Protein AF-A0A482IX60-F1 (afdb_monomer)

Sequence (267 aa):
MPLLRIRSTAIDRHVHQRCPTARNIGDGRCRSRPSITVLAHPSNLVLTHSLRGLISMHRWTDLAVHRPTPEELPQYRAKAVAEIIRGVEELGMVGVGEFFARCFTAETNPEKIADDLKPIMDVVRAYKLPIQVMTAWTQFRHNLFYGDPIWVDEIASAYPDVPIILTKMGRGMENVFDNALMVAMRNSNVYFDIVDTTPEHLRRAVDTIGADRIMFGTDWCCITRWISEPGDCYDRHLALLDKAHVTANQREDIEWRTAAKVFNLDL

InterPro domains:
  IPR006680 Amidohydrolase-related [PF04909] (74-265)
  IPR032466 Metal-dependent hydrolase [SSF51556] (76-266)

Structure (mmCIF, N/CA/C/O backbone):
data_AF-A0A482IX60-F1
#
_entry.id   AF-A0A482IX60-F1
#
loop_
_atom_site.group_PDB
_atom_site.id
_atom_site.type_symbol
_atom_site.label_atom_id
_atom_site.label_alt_id
_atom_site.label_comp_id
_atom_site.label_asym_id
_atom_site.label_entity_id
_atom_site.label_seq_id
_atom_site.pdbx_PDB_ins_code
_atom_site.Cartn_x
_atom_site.Cartn_y
_atom_site.Cartn_z
_atom_site.occupancy
_atom_site.B_iso_or_equiv
_atom_site.auth_seq_id
_atom_site.auth_comp_id
_atom_site.auth_asym_id
_atom_site.auth_atom_id
_atom_site.pdbx_PDB_model_num
ATOM 1 N N . MET A 1 1 ? -4.452 -20.859 30.838 1.00 22.95 1 MET A N 1
ATOM 2 C CA . MET A 1 1 ? -4.607 -21.077 29.383 1.00 22.95 1 MET A CA 1
ATOM 3 C C . MET A 1 1 ? -3.272 -21.550 28.834 1.00 22.95 1 MET A C 1
ATOM 5 O O . MET A 1 1 ? -2.276 -20.900 29.132 1.00 22.95 1 MET A O 1
ATOM 9 N N . PRO A 1 2 ? -3.203 -22.719 28.182 1.00 20.22 2 PRO A N 1
ATOM 10 C CA . PRO A 1 2 ? -1.933 -23.382 27.923 1.00 20.22 2 PRO A CA 1
ATOM 11 C C . PRO A 1 2 ? -1.168 -22.676 26.795 1.00 20.22 2 PRO A C 1
ATOM 13 O O . PRO A 1 2 ? -1.661 -22.552 25.680 1.00 20.22 2 PRO A O 1
ATOM 16 N N . LEU A 1 3 ? 0.046 -22.226 27.126 1.00 23.80 3 LEU A N 1
ATOM 17 C CA . LEU A 1 3 ? 1.092 -21.756 26.216 1.00 23.80 3 LEU A CA 1
ATOM 18 C C . LEU A 1 3 ? 1.355 -22.813 25.133 1.00 23.80 3 LEU A C 1
ATOM 20 O O . LEU A 1 3 ? 2.040 -23.810 25.380 1.00 23.80 3 LEU A O 1
ATOM 24 N N . LEU A 1 4 ? 0.796 -22.612 23.941 1.00 21.98 4 LEU A N 1
ATOM 25 C CA . LEU A 1 4 ? 1.010 -23.508 22.813 1.00 21.98 4 LEU A CA 1
ATOM 26 C C . LEU A 1 4 ? 2.296 -23.106 22.078 1.00 21.98 4 LEU A C 1
ATOM 28 O O . LEU A 1 4 ? 2.436 -22.001 21.562 1.00 21.98 4 LEU A O 1
ATOM 32 N N . ARG A 1 5 ? 3.260 -24.030 22.082 1.00 20.17 5 ARG A N 1
ATOM 33 C CA . ARG A 1 5 ? 4.559 -23.948 21.404 1.00 20.17 5 ARG A CA 1
ATOM 34 C C . ARG A 1 5 ? 4.377 -23.713 19.901 1.00 20.17 5 ARG A C 1
ATOM 36 O O . ARG A 1 5 ? 3.987 -24.634 19.186 1.00 20.17 5 ARG A O 1
ATOM 43 N N . ILE A 1 6 ? 4.757 -22.533 19.418 1.00 22.81 6 ILE A N 1
ATOM 44 C CA . ILE A 1 6 ? 4.888 -22.249 17.986 1.00 22.81 6 ILE A CA 1
ATOM 45 C C . ILE A 1 6 ? 6.094 -23.033 17.454 1.00 22.81 6 ILE A C 1
ATOM 47 O O . ILE A 1 6 ? 7.248 -22.758 17.793 1.00 22.81 6 ILE A O 1
ATOM 51 N N . ARG A 1 7 ? 5.830 -24.054 16.633 1.00 18.95 7 ARG A N 1
ATOM 52 C CA . ARG A 1 7 ? 6.850 -24.690 15.796 1.00 18.95 7 ARG A CA 1
ATOM 53 C C . ARG A 1 7 ? 7.136 -23.753 14.624 1.00 18.95 7 ARG A C 1
ATOM 55 O O . ARG A 1 7 ? 6.364 -23.678 13.680 1.00 18.95 7 ARG A O 1
ATOM 62 N N . SER A 1 8 ? 8.258 -23.045 14.718 1.00 22.98 8 SER A N 1
ATOM 63 C CA . SER A 1 8 ? 8.919 -22.353 13.609 1.00 22.98 8 SER A CA 1
ATOM 64 C C . SER A 1 8 ? 9.225 -23.347 12.480 1.00 22.98 8 SER A C 1
ATOM 66 O O . SER A 1 8 ? 10.163 -24.138 12.564 1.00 22.98 8 SER A O 1
ATOM 68 N N . THR A 1 9 ? 8.396 -23.345 11.443 1.00 20.86 9 THR A N 1
ATOM 69 C CA . THR A 1 9 ? 8.609 -24.011 10.149 1.00 20.86 9 THR A CA 1
ATOM 70 C C . THR A 1 9 ? 7.797 -23.186 9.149 1.00 20.86 9 THR A C 1
ATOM 72 O O . THR A 1 9 ? 6.585 -23.321 9.138 1.00 20.86 9 THR A O 1
ATOM 75 N N . ALA A 1 10 ? 8.329 -22.211 8.414 1.00 22.27 10 ALA A N 1
ATOM 76 C CA . ALA A 1 10 ? 9.483 -22.286 7.531 1.00 22.27 10 ALA A CA 1
ATOM 77 C C . ALA A 1 10 ? 10.348 -21.009 7.598 1.00 22.27 10 ALA A C 1
ATOM 79 O O . ALA A 1 10 ? 10.362 -20.173 6.704 1.00 22.27 10 ALA A O 1
ATOM 80 N N . ILE A 1 11 ? 11.134 -20.889 8.666 1.00 26.52 11 ILE A N 1
ATOM 81 C CA . ILE A 1 11 ? 12.504 -20.399 8.510 1.00 26.52 11 ILE A CA 1
ATOM 82 C C . ILE A 1 11 ? 13.253 -21.579 7.897 1.00 26.52 11 ILE A C 1
ATOM 84 O O . ILE A 1 11 ? 13.140 -22.689 8.421 1.00 26.52 11 ILE A O 1
ATOM 88 N N . ASP A 1 12 ? 13.937 -21.357 6.779 1.00 23.83 12 ASP A N 1
ATOM 89 C CA . ASP A 1 12 ? 14.864 -22.288 6.135 1.00 23.83 12 ASP A CA 1
ATOM 90 C C . ASP A 1 12 ? 15.396 -23.364 7.112 1.00 23.83 12 ASP A C 1
ATOM 92 O O . ASP A 1 12 ? 16.118 -23.065 8.075 1.00 23.83 12 ASP A O 1
ATOM 96 N N . ARG A 1 13 ? 14.999 -24.630 6.887 1.00 21.72 13 ARG A N 1
ATOM 97 C CA . ARG A 1 13 ? 15.373 -25.786 7.725 1.00 21.72 13 ARG A CA 1
ATOM 98 C C . ARG A 1 13 ? 16.894 -25.982 7.825 1.00 21.72 13 ARG A C 1
ATOM 100 O O . ARG A 1 13 ? 17.323 -26.770 8.665 1.00 21.72 13 ARG A O 1
ATOM 107 N N . HIS A 1 14 ? 17.709 -25.269 7.043 1.00 23.17 14 HIS A N 1
ATOM 108 C CA . HIS A 1 14 ? 19.168 -25.342 7.115 1.00 23.17 14 HIS A CA 1
ATOM 109 C C . HIS A 1 14 ? 19.850 -24.264 7.972 1.00 23.17 14 HIS A C 1
ATOM 111 O O . HIS A 1 14 ? 21.011 -24.449 8.338 1.00 23.17 14 HIS A O 1
ATOM 117 N N . VAL A 1 15 ? 19.175 -23.184 8.385 1.00 29.78 15 VAL A N 1
ATOM 118 C CA . VAL A 1 15 ? 19.850 -22.090 9.126 1.00 29.78 15 VAL A CA 1
ATOM 119 C C . VAL A 1 15 ? 19.793 -22.274 10.650 1.00 29.78 15 VAL A C 1
ATOM 121 O O . VAL A 1 15 ? 20.602 -21.713 11.390 1.00 29.78 15 VAL A O 1
ATOM 124 N N . HIS A 1 16 ? 18.903 -23.131 11.157 1.00 23.91 16 HIS A N 1
ATOM 125 C CA . HIS A 1 16 ? 18.651 -23.234 12.598 1.00 23.91 16 HIS A CA 1
ATOM 126 C C . HIS A 1 16 ? 19.571 -24.173 13.398 1.00 23.91 16 HIS A C 1
ATOM 128 O O . HIS A 1 16 ? 19.459 -24.215 14.623 1.00 23.91 16 HIS A O 1
ATOM 134 N N . GLN A 1 17 ? 20.506 -24.897 12.774 1.00 22.64 17 GLN A N 1
ATOM 135 C CA . GLN A 1 17 ? 21.332 -25.879 13.501 1.00 22.64 17 GLN A CA 1
ATOM 136 C C . GLN A 1 17 ? 22.642 -25.340 14.099 1.00 22.64 17 GLN A C 1
ATOM 138 O O . GLN A 1 17 ? 23.395 -26.103 14.702 1.00 22.64 17 GLN A O 1
ATOM 143 N N . ARG A 1 18 ? 22.932 -24.036 14.011 1.00 23.88 18 ARG A N 1
ATOM 144 C CA . ARG A 1 18 ? 24.105 -23.442 14.682 1.00 23.88 18 ARG A CA 1
ATOM 145 C C . ARG A 1 18 ? 23.789 -22.070 15.272 1.00 23.88 18 ARG A C 1
ATOM 147 O O . ARG A 1 18 ? 24.262 -21.056 14.774 1.00 23.88 18 ARG A O 1
ATOM 154 N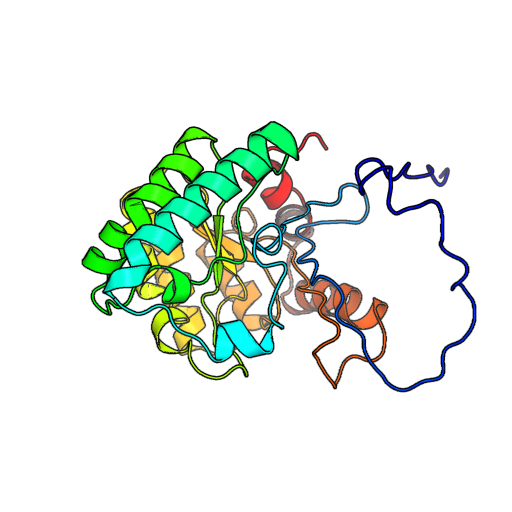 N . CYS A 1 19 ? 23.031 -22.034 16.367 1.00 24.33 19 CYS A N 1
ATOM 155 C CA . CYS A 1 19 ? 22.923 -20.838 17.208 1.00 24.33 19 CYS A CA 1
ATOM 156 C C . CYS A 1 19 ? 23.567 -21.085 18.587 1.00 24.33 19 CYS A C 1
ATOM 158 O O . CYS A 1 19 ? 22.896 -21.581 19.490 1.00 24.33 19 CYS A O 1
ATOM 160 N N . PRO A 1 20 ? 24.859 -20.748 18.779 1.00 23.48 20 PRO A N 1
ATOM 161 C CA . PRO A 1 20 ? 25.509 -20.686 20.087 1.00 23.48 20 PRO A CA 1
ATOM 162 C C . PRO A 1 20 ? 25.528 -19.260 20.680 1.00 23.48 20 PRO A C 1
ATOM 164 O O . PRO A 1 20 ? 26.342 -18.971 21.550 1.00 23.48 20 PRO A O 1
ATOM 167 N N . THR A 1 21 ? 24.666 -18.341 20.235 1.00 26.31 21 THR A N 1
ATOM 168 C CA . THR A 1 21 ? 24.714 -16.918 20.632 1.00 26.31 21 THR A CA 1
ATOM 169 C C . THR A 1 21 ? 23.452 -16.455 21.361 1.00 26.31 21 THR A C 1
ATOM 171 O O . THR A 1 21 ? 22.894 -15.399 21.089 1.00 26.31 21 THR A O 1
ATOM 174 N N . ALA A 1 22 ? 23.062 -17.232 22.375 1.00 29.78 22 ALA A N 1
ATOM 175 C CA . ALA A 1 22 ? 22.324 -16.743 23.546 1.00 29.78 22 ALA A CA 1
ATOM 176 C C . ALA A 1 22 ? 23.270 -16.177 24.634 1.00 29.78 22 ALA A C 1
ATOM 178 O O . ALA A 1 22 ? 22.875 -16.014 25.785 1.00 29.78 22 ALA A O 1
ATOM 179 N N . ARG A 1 23 ? 24.540 -15.899 24.308 1.00 24.19 23 ARG A N 1
ATOM 180 C CA . ARG A 1 23 ? 25.500 -15.266 25.220 1.00 24.19 23 ARG A CA 1
ATOM 181 C C . ARG A 1 23 ? 26.323 -14.214 24.484 1.00 24.19 23 ARG A C 1
ATOM 183 O O . ARG A 1 23 ? 26.816 -14.473 23.391 1.00 24.19 23 ARG A O 1
ATOM 190 N N . ASN A 1 24 ? 26.500 -13.086 25.164 1.00 24.48 24 ASN A N 1
ATOM 191 C CA . ASN A 1 24 ? 27.416 -11.977 24.892 1.00 24.48 24 ASN A CA 1
ATOM 192 C C . ASN A 1 24 ? 26.918 -10.880 23.943 1.00 24.48 24 ASN A C 1
ATOM 194 O O . ASN A 1 24 ? 27.210 -10.828 22.752 1.00 24.48 24 ASN A O 1
ATOM 198 N N . ILE A 1 25 ? 26.233 -9.930 24.581 1.00 37.22 25 ILE A N 1
ATOM 199 C CA . ILE A 1 25 ? 26.272 -8.502 24.271 1.00 37.22 25 ILE A CA 1
ATOM 200 C C . ILE A 1 25 ? 27.727 -8.041 24.455 1.00 37.22 25 ILE A C 1
ATOM 202 O O . ILE A 1 25 ? 28.265 -8.165 25.553 1.00 37.22 25 ILE A O 1
ATOM 206 N N . GLY A 1 26 ? 28.366 -7.528 23.402 1.00 26.09 26 GLY A N 1
ATOM 207 C CA . GLY A 1 26 ? 29.664 -6.863 23.537 1.00 26.09 26 GLY A CA 1
ATOM 208 C C . GLY A 1 26 ? 30.580 -6.967 22.325 1.00 26.09 26 GLY A C 1
ATOM 209 O O . GLY A 1 26 ? 31.593 -7.642 22.418 1.00 26.09 26 GLY A O 1
ATOM 210 N N . ASP A 1 27 ? 30.274 -6.271 21.224 1.00 24.53 27 ASP A N 1
ATOM 211 C CA . ASP A 1 27 ? 31.319 -5.799 20.293 1.00 24.53 27 ASP A CA 1
ATOM 212 C C . ASP A 1 27 ? 30.906 -4.658 19.336 1.00 24.53 27 ASP A C 1
ATOM 214 O O . ASP A 1 27 ? 31.573 -4.458 18.330 1.00 24.53 27 ASP A O 1
ATOM 218 N N . GLY A 1 28 ? 29.853 -3.873 19.599 1.00 28.36 28 GLY A N 1
ATOM 219 C CA . GLY A 1 28 ? 29.631 -2.591 18.899 1.00 28.36 28 GLY A CA 1
ATOM 220 C C . GLY A 1 28 ? 29.608 -2.613 17.355 1.00 28.36 28 GLY A C 1
ATOM 221 O O . GLY A 1 28 ? 29.743 -1.557 16.739 1.00 28.36 28 GLY A O 1
ATOM 222 N N . ARG A 1 29 ? 29.432 -3.769 16.699 1.00 22.94 29 ARG A N 1
ATOM 223 C CA . ARG A 1 29 ? 29.325 -3.885 15.237 1.00 22.94 29 ARG A CA 1
ATOM 224 C C . ARG A 1 29 ? 28.007 -4.551 14.870 1.00 22.94 29 ARG A C 1
ATOM 226 O O . ARG A 1 29 ? 27.887 -5.771 14.836 1.00 22.94 29 ARG A O 1
ATOM 233 N N . CYS A 1 30 ? 27.010 -3.730 14.546 1.00 28.66 30 CYS A N 1
ATOM 234 C CA . CYS A 1 30 ? 25.727 -4.196 14.029 1.00 28.66 30 CYS A CA 1
ATOM 235 C C . CYS A 1 30 ? 25.927 -4.810 12.630 1.00 28.66 30 CYS A C 1
ATOM 237 O O . CYS A 1 30 ? 26.003 -4.107 11.621 1.00 28.66 30 CYS A O 1
ATOM 239 N N . ARG A 1 31 ? 26.082 -6.137 12.567 1.00 23.50 31 ARG A N 1
ATOM 240 C CA . ARG A 1 31 ? 26.069 -6.896 11.312 1.00 23.50 31 ARG A CA 1
ATOM 241 C C . ARG A 1 31 ? 24.614 -7.067 10.869 1.00 23.50 31 ARG A C 1
ATOM 243 O O . ARG A 1 31 ? 23.852 -7.772 11.522 1.00 23.50 31 ARG A O 1
ATOM 250 N N . SER A 1 32 ? 24.276 -6.369 9.784 1.00 25.33 32 SER A N 1
ATOM 251 C CA . SER A 1 32 ? 23.088 -6.483 8.924 1.00 25.33 32 SER A CA 1
ATOM 252 C C . SER A 1 32 ? 22.158 -7.669 9.219 1.00 25.33 32 SER A C 1
ATOM 254 O O . SER A 1 32 ? 22.503 -8.816 8.931 1.00 25.33 32 SER A O 1
ATOM 256 N N . ARG A 1 33 ? 20.950 -7.382 9.714 1.00 25.31 33 ARG A N 1
ATOM 257 C CA . ARG A 1 33 ? 19.846 -8.347 9.835 1.00 25.31 33 ARG A CA 1
ATOM 258 C C . ARG A 1 33 ? 18.636 -7.879 9.006 1.00 25.31 33 ARG A C 1
ATOM 260 O O . ARG A 1 33 ? 18.513 -6.673 8.770 1.00 25.31 33 ARG A O 1
ATOM 267 N N . PRO A 1 34 ? 17.799 -8.798 8.490 1.00 25.14 34 PRO A N 1
ATOM 268 C CA . PRO A 1 34 ? 16.590 -8.450 7.746 1.00 25.14 34 PRO A CA 1
ATOM 269 C C . PRO A 1 34 ? 15.651 -7.563 8.570 1.00 25.14 34 PRO A C 1
ATOM 271 O O . PRO A 1 34 ? 15.429 -7.841 9.745 1.00 25.14 34 PRO A O 1
ATOM 274 N N . SER A 1 35 ? 15.146 -6.481 7.965 1.00 28.28 35 SER A N 1
ATOM 275 C CA . SER A 1 35 ? 13.987 -5.751 8.484 1.00 28.28 35 SER A CA 1
ATOM 276 C C . SER A 1 35 ? 12.774 -6.625 8.215 1.00 28.28 35 SER A C 1
ATOM 278 O O . SER A 1 35 ? 12.593 -7.103 7.094 1.00 28.28 35 SER A O 1
ATOM 280 N N . ILE A 1 36 ? 12.013 -6.895 9.265 1.00 31.28 36 ILE A N 1
ATOM 281 C CA . ILE A 1 36 ? 10.756 -7.625 9.185 1.00 31.28 36 ILE A CA 1
ATOM 282 C C . ILE A 1 36 ? 9.691 -6.561 9.404 1.00 31.28 36 ILE A C 1
ATOM 284 O O . ILE A 1 36 ? 9.547 -6.054 10.518 1.00 31.28 36 ILE A O 1
ATOM 288 N N . THR A 1 37 ? 8.963 -6.202 8.351 1.00 33.19 37 THR A N 1
ATOM 289 C CA . THR A 1 37 ? 7.704 -5.490 8.533 1.00 33.19 37 THR A CA 1
ATOM 290 C C . THR A 1 37 ? 6.696 -6.547 8.963 1.00 33.19 37 THR A C 1
ATOM 292 O O . THR A 1 37 ? 6.209 -7.333 8.159 1.00 33.19 37 THR A O 1
ATOM 295 N N . VAL A 1 38 ? 6.465 -6.648 10.272 1.00 33.12 38 VAL A N 1
ATOM 296 C CA . VAL A 1 38 ? 5.420 -7.521 10.810 1.00 33.12 38 VAL A CA 1
ATOM 297 C C . VAL A 1 38 ? 4.092 -6.853 10.496 1.00 33.12 38 VAL A C 1
ATOM 299 O O . VAL A 1 38 ? 3.751 -5.876 11.160 1.00 33.12 38 VAL A O 1
ATOM 302 N N . LEU A 1 39 ? 3.372 -7.355 9.495 1.00 33.66 39 LEU A N 1
ATOM 303 C CA . LEU A 1 39 ? 1.953 -7.059 9.339 1.00 33.66 39 LEU A CA 1
ATOM 304 C C . LEU A 1 39 ? 1.175 -8.104 10.165 1.00 33.66 39 LEU A C 1
ATOM 306 O O . LEU A 1 39 ? 1.099 -9.263 9.779 1.00 33.66 39 LEU A O 1
ATOM 310 N N . ALA A 1 40 ? 0.655 -7.674 11.321 1.00 24.72 40 ALA A N 1
ATOM 311 C CA . ALA A 1 40 ? -0.224 -8.383 12.277 1.00 24.72 40 ALA A CA 1
ATOM 312 C C . ALA A 1 40 ? 0.305 -9.528 13.206 1.00 24.72 40 ALA A C 1
ATOM 314 O O . ALA A 1 40 ? 0.874 -10.521 12.774 1.00 24.72 40 ALA A O 1
ATOM 315 N N . HIS A 1 41 ? 0.015 -9.323 14.510 1.00 27.06 41 HIS A N 1
ATOM 316 C CA . HIS A 1 41 ? -0.231 -10.160 15.721 1.00 27.06 41 HIS A CA 1
ATOM 317 C C . HIS A 1 41 ? 0.534 -11.495 16.047 1.00 27.06 41 HIS A C 1
ATOM 319 O O . HIS A 1 41 ? 0.759 -12.330 15.175 1.00 27.06 41 HIS A O 1
ATOM 325 N N . PRO A 1 42 ? 0.840 -11.790 17.347 1.00 23.80 42 PRO A N 1
ATOM 326 C CA . PRO A 1 42 ? 1.626 -12.933 17.887 1.00 23.80 42 PRO A CA 1
ATOM 327 C C . PRO A 1 42 ? 1.221 -14.379 17.550 1.00 23.80 42 PRO A C 1
ATOM 329 O O . PRO A 1 42 ? 1.841 -15.309 18.072 1.00 23.80 42 PRO A O 1
ATOM 332 N N . SER A 1 43 ? 0.212 -14.597 16.715 1.00 25.30 43 SER A N 1
ATOM 333 C CA . SER A 1 43 ? -0.280 -15.938 16.382 1.00 25.30 43 SER A CA 1
ATOM 334 C C . SER A 1 43 ? 0.087 -16.370 14.969 1.00 25.30 43 SER A C 1
ATOM 336 O O . SER A 1 43 ? 0.235 -17.566 14.757 1.00 25.30 43 SER A O 1
ATOM 338 N N . ASN A 1 44 ? 0.291 -15.434 14.038 1.00 25.47 44 ASN A N 1
ATOM 339 C CA . ASN A 1 44 ? 0.562 -15.747 12.639 1.00 25.47 44 ASN A CA 1
ATOM 340 C C . ASN A 1 44 ? 1.453 -14.664 12.023 1.00 25.47 44 ASN A C 1
ATOM 342 O O . ASN A 1 44 ? 1.057 -13.518 11.867 1.00 25.47 44 ASN A O 1
ATOM 346 N N . LEU A 1 45 ? 2.693 -15.037 11.711 1.00 28.31 45 LEU A N 1
ATOM 347 C CA . LEU A 1 45 ? 3.700 -14.141 11.154 1.00 28.31 45 LEU A CA 1
ATOM 348 C C . LEU A 1 45 ? 3.450 -13.961 9.650 1.00 28.31 45 LEU A C 1
ATOM 350 O O . LEU A 1 45 ? 3.788 -14.852 8.870 1.00 28.31 45 LEU A O 1
ATOM 354 N N . VAL A 1 46 ? 2.926 -12.809 9.226 1.00 29.12 46 VAL A N 1
ATOM 355 C CA . VAL A 1 46 ? 2.992 -12.414 7.810 1.00 29.12 46 VAL A CA 1
ATOM 356 C C . VAL A 1 46 ? 4.393 -11.894 7.538 1.00 29.12 46 VAL A C 1
ATOM 358 O O . VAL A 1 46 ? 4.783 -10.811 7.975 1.00 29.12 46 VAL A O 1
ATOM 361 N N . LEU A 1 47 ? 5.183 -12.699 6.836 1.00 30.33 47 LEU A N 1
ATOM 362 C CA . LEU A 1 47 ? 6.486 -12.287 6.339 1.00 30.33 47 LEU A CA 1
ATOM 363 C C . LEU A 1 47 ? 6.291 -11.521 5.029 1.00 30.33 47 LEU A C 1
ATOM 365 O O . LEU A 1 47 ? 6.272 -12.133 3.962 1.00 30.33 47 LEU A O 1
ATOM 369 N N . THR A 1 48 ? 6.231 -10.189 5.080 1.00 28.55 48 THR A N 1
ATOM 370 C CA . THR A 1 48 ? 6.605 -9.406 3.897 1.00 28.55 48 THR A CA 1
ATOM 371 C C . THR A 1 48 ? 8.126 -9.438 3.800 1.00 28.55 48 THR A C 1
ATOM 373 O O . THR A 1 48 ? 8.871 -8.711 4.461 1.00 28.55 48 THR A O 1
ATOM 376 N N . HIS A 1 49 ? 8.636 -10.383 3.014 1.00 28.20 49 HIS A N 1
ATOM 377 C CA . HIS A 1 49 ? 10.000 -10.249 2.547 1.00 28.20 49 HIS A CA 1
ATOM 378 C C . HIS A 1 49 ? 10.008 -9.078 1.574 1.00 28.20 49 HIS A C 1
ATOM 380 O O . HIS A 1 49 ? 9.560 -9.223 0.437 1.00 28.20 49 HIS A O 1
ATOM 386 N N . SER A 1 50 ? 10.634 -7.962 1.983 1.00 31.00 50 SER A N 1
ATOM 387 C CA . SER A 1 50 ? 11.324 -7.099 1.009 1.00 31.00 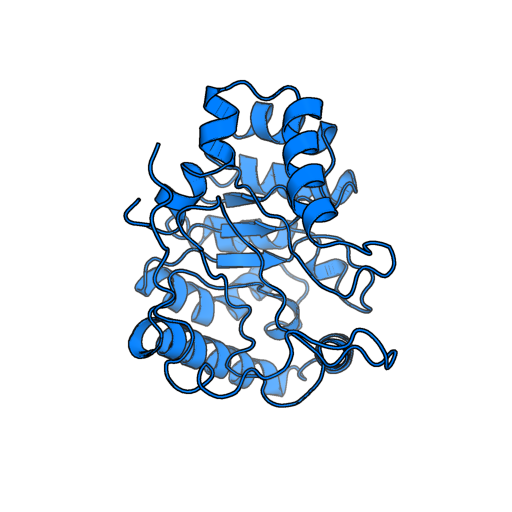50 SER A CA 1
ATOM 388 C C . SER A 1 50 ? 12.003 -8.015 -0.003 1.00 31.00 50 SER A C 1
ATOM 390 O O . SER A 1 50 ? 12.487 -9.080 0.396 1.00 31.00 50 SER A O 1
ATOM 392 N N . LEU A 1 51 ? 12.058 -7.633 -1.280 1.00 27.95 51 LEU A N 1
ATOM 393 C CA . LEU A 1 51 ? 12.770 -8.339 -2.361 1.00 27.95 51 LEU A CA 1
ATOM 394 C C . LEU A 1 51 ? 14.303 -8.479 -2.093 1.00 27.95 51 LEU A C 1
ATOM 396 O O . LEU A 1 51 ? 15.130 -8.431 -2.993 1.00 27.95 51 LEU A O 1
ATOM 400 N N . ARG A 1 52 ? 14.719 -8.650 -0.832 1.00 30.48 52 ARG A N 1
ATOM 401 C CA . ARG A 1 52 ? 16.010 -9.071 -0.284 1.00 30.48 52 ARG A CA 1
ATOM 402 C C . ARG A 1 52 ? 16.437 -10.460 -0.749 1.00 30.48 52 ARG A C 1
ATOM 404 O O . ARG A 1 52 ? 17.615 -10.767 -0.596 1.00 30.48 52 ARG A O 1
ATOM 411 N N . GLY A 1 53 ? 15.538 -11.274 -1.307 1.00 23.41 53 GLY A N 1
ATOM 412 C CA . GLY A 1 53 ? 15.885 -12.583 -1.866 1.00 23.41 53 GLY A CA 1
ATOM 413 C C . GLY A 1 53 ? 16.807 -12.513 -3.090 1.00 23.41 53 GLY A C 1
ATOM 414 O O . GLY A 1 53 ? 17.564 -13.454 -3.312 1.00 23.41 53 GLY A O 1
ATOM 415 N N . LEU A 1 54 ? 16.853 -11.374 -3.803 1.00 25.42 54 LEU A N 1
ATOM 416 C CA . LEU A 1 54 ? 17.694 -11.225 -5.000 1.00 25.42 54 LEU A CA 1
ATOM 417 C C . LEU A 1 54 ? 18.767 -10.128 -4.938 1.00 25.42 54 LEU A C 1
ATOM 419 O O . LEU A 1 54 ? 19.418 -9.850 -5.942 1.00 25.42 54 LEU A O 1
ATOM 423 N N . ILE A 1 55 ? 19.028 -9.547 -3.764 1.00 27.30 55 ILE A N 1
ATOM 424 C CA . ILE A 1 55 ? 20.198 -8.676 -3.561 1.00 27.30 55 ILE A CA 1
ATOM 425 C C . ILE A 1 55 ? 21.063 -9.268 -2.446 1.00 27.30 55 ILE A C 1
ATOM 427 O O . ILE A 1 55 ? 21.357 -8.650 -1.424 1.00 27.30 55 ILE A O 1
ATOM 431 N N . SER A 1 56 ? 21.514 -10.508 -2.653 1.00 22.95 56 SER A N 1
ATOM 432 C CA . SER A 1 56 ? 22.770 -10.960 -2.051 1.00 22.95 56 SER A CA 1
ATOM 433 C C . SER A 1 56 ? 23.918 -10.310 -2.812 1.00 22.95 56 SER A C 1
ATOM 435 O O . SER A 1 56 ? 24.543 -10.920 -3.670 1.00 22.95 56 SER A O 1
ATOM 437 N N . MET A 1 57 ? 24.112 -9.027 -2.535 1.00 22.92 57 MET A N 1
ATOM 438 C CA . MET A 1 57 ? 25.338 -8.251 -2.658 1.00 22.92 57 MET A CA 1
ATOM 439 C C . MET A 1 57 ? 24.892 -6.802 -2.601 1.00 22.92 57 MET A C 1
ATOM 441 O O . MET A 1 57 ? 24.241 -6.333 -3.521 1.00 22.92 57 MET A O 1
ATOM 445 N N . HIS A 1 58 ? 25.305 -6.120 -1.535 1.00 26.83 58 HIS A N 1
ATOM 446 C CA . HIS A 1 58 ? 25.280 -4.666 -1.361 1.00 26.83 58 HIS A CA 1
ATOM 447 C C . HIS A 1 58 ? 24.252 -4.220 -0.320 1.00 26.83 58 HIS A C 1
ATOM 449 O O . HIS A 1 58 ? 23.123 -4.692 -0.222 1.00 26.83 58 HIS A O 1
ATOM 455 N N . ARG A 1 59 ? 24.757 -3.426 0.617 1.00 25.62 59 ARG A N 1
ATOM 456 C CA . ARG A 1 59 ? 24.098 -3.049 1.867 1.00 25.62 59 ARG A CA 1
ATOM 457 C C . ARG A 1 59 ? 22.834 -2.253 1.523 1.00 25.62 59 ARG A C 1
ATOM 459 O O . ARG A 1 59 ? 22.743 -1.667 0.456 1.00 25.62 59 ARG A O 1
ATOM 466 N N . TRP A 1 60 ? 21.895 -2.108 2.456 1.00 32.88 60 TRP A N 1
ATOM 467 C CA . TRP A 1 60 ? 20.804 -1.116 2.349 1.00 32.88 60 TRP A CA 1
ATOM 468 C C . TRP A 1 60 ? 21.298 0.305 2.002 1.00 32.88 60 TRP A C 1
ATOM 470 O O . TRP A 1 60 ? 20.562 1.108 1.438 1.00 32.88 60 TRP A O 1
ATOM 480 N N . THR A 1 61 ? 22.565 0.607 2.300 1.00 31.89 61 THR A N 1
ATOM 481 C CA . THR A 1 61 ? 23.234 1.842 1.883 1.00 31.89 61 THR A CA 1
ATOM 482 C C . THR A 1 61 ? 23.439 1.943 0.374 1.00 31.89 61 THR A C 1
ATOM 484 O O . THR A 1 61 ? 23.515 3.052 -0.123 1.00 31.89 61 THR A O 1
ATOM 487 N N . ASP A 1 62 ? 23.490 0.835 -0.359 1.00 32.91 62 ASP A N 1
ATOM 488 C CA . ASP A 1 62 ? 23.826 0.810 -1.780 1.00 32.91 62 ASP A CA 1
ATOM 489 C C . ASP A 1 62 ? 22.592 0.951 -2.685 1.00 32.91 62 ASP A C 1
ATOM 491 O O . ASP A 1 62 ? 22.700 1.576 -3.730 1.00 32.91 62 ASP A O 1
ATOM 495 N N . LEU A 1 63 ? 21.391 0.528 -2.264 1.00 37.38 63 LEU A N 1
ATOM 496 C CA . LEU A 1 63 ? 20.131 0.886 -2.953 1.00 37.38 63 LEU A CA 1
ATOM 497 C C . LEU A 1 63 ? 19.798 2.384 -2.827 1.00 37.38 63 LEU A C 1
ATOM 499 O O . LEU A 1 63 ? 19.173 2.969 -3.708 1.00 37.38 63 LEU A O 1
ATOM 503 N N . ALA A 1 64 ? 20.273 3.028 -1.757 1.00 40.03 64 ALA A N 1
ATOM 504 C CA . ALA A 1 64 ? 20.230 4.482 -1.612 1.00 40.03 64 ALA A CA 1
ATOM 505 C C . ALA A 1 64 ? 21.298 5.207 -2.468 1.00 40.03 64 ALA A C 1
ATOM 507 O O . ALA A 1 64 ? 21.277 6.440 -2.559 1.00 40.03 64 ALA A O 1
ATOM 508 N N . VAL A 1 65 ? 22.238 4.468 -3.080 1.00 43.38 65 VAL A N 1
ATOM 509 C CA . VAL A 1 65 ? 23.436 5.019 -3.744 1.00 43.38 65 VAL A CA 1
ATOM 510 C C . VAL A 1 65 ? 23.539 4.641 -5.230 1.00 43.38 65 VAL A C 1
ATOM 512 O O . VAL A 1 65 ? 24.006 5.469 -6.007 1.00 43.38 65 VAL A O 1
ATOM 515 N N . HIS A 1 66 ? 23.062 3.471 -5.666 1.00 55.59 66 HIS A N 1
ATOM 516 C CA . HIS A 1 66 ? 23.125 3.016 -7.056 1.00 55.59 66 HIS A CA 1
ATOM 517 C C . HIS A 1 66 ? 21.724 2.941 -7.681 1.00 55.59 66 HIS A C 1
ATOM 519 O O . HIS A 1 66 ? 20.928 2.053 -7.382 1.00 55.59 66 HIS A O 1
ATOM 525 N N . ARG A 1 67 ? 21.416 3.920 -8.540 1.00 67.81 67 ARG A N 1
ATOM 526 C CA . ARG A 1 67 ? 20.207 3.946 -9.375 1.00 67.81 67 ARG A CA 1
ATOM 527 C C . ARG A 1 67 ? 20.529 3.225 -10.691 1.00 67.81 67 ARG A C 1
ATOM 529 O O . ARG A 1 67 ? 21.523 3.625 -11.299 1.00 67.81 67 ARG A O 1
ATOM 536 N N . PRO A 1 68 ? 19.709 2.258 -11.147 1.00 73.44 68 PRO A N 1
ATOM 537 C CA . PRO A 1 68 ? 19.878 1.680 -12.477 1.00 73.44 68 PRO A CA 1
ATOM 538 C C . PRO A 1 68 ? 19.835 2.779 -13.538 1.00 73.44 68 PRO A C 1
ATOM 540 O O . PRO A 1 68 ? 19.057 3.737 -13.408 1.00 73.44 68 PRO A O 1
ATOM 543 N N . THR A 1 69 ? 20.654 2.664 -14.578 1.00 83.69 69 THR A N 1
ATOM 544 C CA . THR A 1 69 ? 20.534 3.568 -15.726 1.00 83.69 69 THR A CA 1
ATOM 545 C C . THR A 1 69 ? 19.230 3.281 -16.483 1.00 83.69 69 THR A C 1
ATOM 547 O O . THR A 1 69 ? 18.668 2.188 -16.348 1.00 83.69 69 THR A O 1
ATOM 550 N N . PRO A 1 70 ? 18.705 4.232 -17.280 1.00 86.56 70 PRO A N 1
ATOM 551 C CA . PRO A 1 70 ? 17.502 3.997 -18.078 1.00 86.56 70 PRO A CA 1
ATOM 552 C C . PRO A 1 70 ? 17.571 2.732 -18.948 1.00 86.56 70 PRO A C 1
ATOM 554 O O . PRO A 1 70 ? 16.564 2.049 -19.115 1.00 86.56 70 PRO A O 1
ATOM 557 N N . GLU A 1 71 ? 18.759 2.379 -19.441 1.00 89.56 71 GLU A N 1
ATOM 558 C CA . GLU A 1 71 ? 18.999 1.184 -20.255 1.00 89.56 71 GLU A CA 1
ATOM 559 C C . GLU A 1 71 ? 18.931 -0.119 -19.439 1.00 89.56 71 GLU A C 1
ATOM 561 O O . GLU A 1 71 ? 18.574 -1.168 -19.973 1.00 89.56 71 GLU A O 1
ATOM 566 N N . GLU A 1 72 ? 19.243 -0.067 -18.142 1.00 86.44 72 GLU A N 1
ATOM 567 C CA . GLU A 1 72 ? 19.217 -1.224 -17.241 1.00 86.44 72 GLU A CA 1
ATOM 568 C C . GLU A 1 72 ? 17.814 -1.508 -16.684 1.00 86.44 72 GLU A C 1
ATOM 570 O O . GLU A 1 72 ? 17.501 -2.651 -16.339 1.00 86.44 72 GLU A O 1
ATOM 575 N N . LEU A 1 73 ? 16.945 -0.493 -16.602 1.00 86.12 73 LEU A N 1
ATOM 576 C CA . LEU A 1 73 ? 15.612 -0.599 -15.994 1.00 86.12 73 LEU A CA 1
ATOM 577 C C . LEU A 1 73 ? 14.756 -1.768 -16.519 1.00 86.12 73 LEU A C 1
ATOM 579 O O . LEU A 1 73 ? 14.173 -2.471 -15.684 1.00 86.12 73 LEU A O 1
ATOM 583 N N . PRO A 1 74 ? 14.693 -2.061 -17.836 1.00 91.06 74 PRO A N 1
ATOM 584 C CA . PRO A 1 74 ? 13.960 -3.226 -18.331 1.00 91.06 74 PRO A CA 1
ATOM 585 C C . PRO A 1 74 ? 14.461 -4.545 -17.728 1.00 91.06 74 PRO A C 1
ATOM 587 O O . PRO A 1 74 ? 13.663 -5.408 -17.359 1.00 91.06 74 PRO A O 1
ATOM 590 N N . GLN A 1 75 ? 15.779 -4.689 -17.552 1.00 85.25 75 GLN A N 1
ATOM 591 C CA . GLN A 1 75 ? 16.372 -5.874 -16.937 1.00 85.25 75 GLN A CA 1
ATOM 592 C C . GLN A 1 75 ? 16.025 -5.967 -15.445 1.00 85.25 75 GLN A C 1
ATOM 594 O O . GLN A 1 75 ? 15.759 -7.060 -14.946 1.00 85.25 75 GLN A O 1
ATOM 599 N N . TYR A 1 76 ? 16.007 -4.843 -14.724 1.00 83.19 76 TYR A N 1
ATOM 600 C CA . TYR A 1 76 ? 15.613 -4.814 -13.311 1.00 83.19 76 TYR A CA 1
ATOM 601 C C . TYR A 1 76 ? 14.147 -5.218 -13.114 1.00 83.19 76 TYR A C 1
ATOM 603 O O . TYR A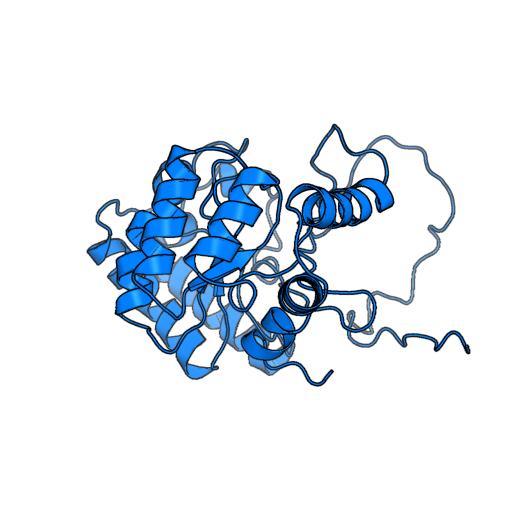 1 76 ? 13.852 -6.004 -12.213 1.00 83.19 76 TYR A O 1
ATOM 611 N N . ARG A 1 77 ? 13.238 -4.763 -13.985 1.00 84.12 77 ARG A N 1
ATOM 612 C CA . ARG A 1 77 ? 11.824 -5.185 -13.970 1.00 84.12 77 ARG A CA 1
ATOM 613 C C . ARG A 1 77 ? 11.680 -6.679 -14.237 1.00 84.12 77 ARG A C 1
ATOM 615 O O . ARG A 1 77 ? 10.974 -7.361 -13.503 1.00 84.12 77 ARG A O 1
ATOM 622 N N . ALA A 1 78 ? 12.395 -7.200 -15.235 1.00 80.38 78 ALA A N 1
ATOM 623 C CA . ALA A 1 78 ? 12.386 -8.628 -15.549 1.00 80.38 78 ALA A CA 1
ATOM 624 C C . ALA A 1 78 ? 12.911 -9.481 -14.379 1.00 80.38 78 ALA A C 1
ATOM 626 O O . ALA A 1 78 ? 12.328 -10.513 -14.052 1.00 80.38 78 ALA A O 1
ATOM 627 N N . LYS A 1 79 ? 13.975 -9.028 -13.700 1.00 80.94 79 LYS A N 1
ATOM 628 C CA . LYS A 1 79 ? 14.490 -9.679 -12.484 1.00 80.94 79 LYS A CA 1
ATOM 629 C C . LYS A 1 79 ? 13.482 -9.642 -11.335 1.00 80.94 79 LYS A C 1
ATOM 631 O O . LYS A 1 79 ? 13.336 -10.644 -10.647 1.00 80.94 79 LYS A O 1
ATOM 636 N N . ALA A 1 80 ? 12.782 -8.524 -11.136 1.00 79.50 80 ALA A N 1
ATOM 637 C CA . ALA A 1 80 ? 11.742 -8.428 -10.113 1.00 79.50 80 ALA A CA 1
ATOM 638 C C . ALA A 1 80 ? 10.580 -9.388 -10.387 1.00 79.50 80 ALA A C 1
ATOM 640 O O . ALA A 1 80 ? 10.146 -10.080 -9.474 1.00 79.50 80 ALA A O 1
ATOM 641 N N . VAL A 1 81 ? 10.133 -9.490 -11.641 1.00 82.12 81 VAL A N 1
ATOM 642 C CA . VAL A 1 81 ? 9.120 -10.470 -12.060 1.00 82.12 81 VAL A CA 1
ATOM 643 C C . VAL A 1 81 ? 9.565 -11.898 -11.745 1.00 82.12 81 VAL A C 1
ATOM 645 O O . VAL A 1 81 ? 8.828 -12.635 -11.092 1.00 82.12 81 VAL A O 1
ATOM 648 N N . ALA A 1 82 ? 10.777 -12.275 -12.161 1.00 78.69 82 ALA A N 1
ATOM 649 C CA . ALA A 1 82 ? 11.314 -13.607 -11.898 1.00 78.69 82 ALA A CA 1
ATOM 650 C C . ALA A 1 82 ? 11.400 -13.905 -10.392 1.00 78.69 82 ALA A C 1
ATOM 652 O O . ALA A 1 82 ? 11.093 -15.014 -9.966 1.00 78.69 82 ALA A O 1
ATOM 653 N N . GLU A 1 83 ? 11.768 -12.911 -9.580 1.00 80.00 83 GLU A N 1
ATOM 654 C CA . GLU A 1 83 ? 11.865 -13.082 -8.131 1.00 80.00 83 GLU A CA 1
ATOM 655 C C . GLU A 1 83 ? 10.505 -13.187 -7.443 1.00 80.00 83 GLU A C 1
ATOM 657 O O . GLU A 1 83 ? 10.372 -13.955 -6.496 1.00 80.00 83 GLU A O 1
ATOM 662 N N . ILE A 1 84 ? 9.488 -12.459 -7.912 1.00 78.62 84 ILE A N 1
ATOM 663 C CA . ILE A 1 84 ? 8.122 -12.608 -7.395 1.00 78.62 84 ILE A CA 1
ATOM 664 C C . ILE A 1 84 ? 7.631 -14.031 -7.663 1.00 78.62 84 ILE A C 1
ATOM 666 O O . ILE A 1 84 ? 7.151 -14.686 -6.743 1.00 78.62 84 ILE A O 1
ATOM 670 N N . ILE A 1 85 ? 7.817 -14.530 -8.889 1.00 81.56 85 ILE A N 1
ATOM 671 C CA . ILE A 1 85 ? 7.452 -15.905 -9.259 1.00 81.56 85 ILE A CA 1
ATOM 672 C C . ILE A 1 85 ? 8.171 -16.902 -8.349 1.00 81.56 85 ILE A C 1
ATOM 674 O O . ILE A 1 85 ? 7.524 -17.712 -7.692 1.00 81.56 85 ILE A O 1
ATOM 678 N N . ARG A 1 86 ? 9.498 -16.784 -8.227 1.00 81.12 86 ARG A N 1
ATOM 679 C CA . ARG A 1 86 ? 10.308 -17.646 -7.359 1.00 81.12 86 ARG A CA 1
ATOM 680 C C . ARG A 1 86 ? 9.849 -17.592 -5.899 1.00 81.12 86 ARG A C 1
ATOM 682 O O . ARG A 1 86 ? 9.738 -18.621 -5.237 1.00 81.12 86 ARG A O 1
ATOM 689 N N . GLY A 1 87 ? 9.570 -16.395 -5.387 1.00 78.06 87 GLY A N 1
ATOM 690 C CA . GLY A 1 87 ? 9.095 -16.180 -4.024 1.00 78.06 87 GLY A CA 1
ATOM 691 C C . GLY A 1 87 ? 7.772 -16.890 -3.751 1.00 78.06 87 GLY A C 1
ATOM 692 O O . GLY A 1 87 ? 7.613 -17.512 -2.704 1.00 78.06 87 GLY A O 1
ATOM 693 N N . VAL A 1 88 ? 6.840 -16.853 -4.697 1.00 75.69 88 VAL A N 1
ATOM 694 C CA . VAL A 1 88 ? 5.532 -17.499 -4.549 1.00 75.69 88 VAL A CA 1
ATOM 695 C C . VAL A 1 88 ? 5.640 -19.010 -4.744 1.00 75.69 88 VAL A C 1
ATOM 697 O O . VAL A 1 88 ? 5.226 -19.768 -3.870 1.00 75.69 88 VAL A O 1
ATOM 700 N N . GLU A 1 89 ? 6.220 -19.454 -5.859 1.00 84.25 89 GLU A N 1
ATOM 701 C CA . GLU A 1 89 ? 6.215 -20.862 -6.268 1.00 84.25 89 GLU A CA 1
ATOM 702 C C . GLU A 1 89 ? 7.176 -21.727 -5.445 1.00 84.25 89 GLU A C 1
ATOM 704 O O . GLU A 1 89 ? 6.847 -22.864 -5.106 1.00 84.25 89 GLU A O 1
ATOM 709 N N . GLU A 1 90 ? 8.356 -21.205 -5.099 1.00 82.25 90 GLU A N 1
ATOM 710 C CA . GLU A 1 90 ? 9.381 -21.983 -4.394 1.00 82.25 90 GLU A CA 1
ATOM 711 C C . GLU A 1 90 ? 9.386 -21.724 -2.887 1.00 82.25 90 GLU A C 1
ATOM 713 O O . GLU A 1 90 ? 9.692 -22.627 -2.106 1.00 82.25 90 GLU A O 1
ATOM 718 N N . LEU A 1 91 ? 9.086 -20.489 -2.465 1.00 77.81 91 LEU A N 1
ATOM 719 C CA . LEU A 1 91 ? 9.213 -20.071 -1.064 1.00 77.81 91 LEU A CA 1
ATOM 720 C C . LEU A 1 91 ? 7.868 -19.904 -0.344 1.00 77.81 91 LEU A C 1
ATOM 722 O O . LEU A 1 91 ? 7.868 -19.722 0.874 1.00 77.81 91 LEU A O 1
ATOM 726 N N . GLY A 1 92 ? 6.740 -19.981 -1.058 1.00 78.00 92 GLY A N 1
ATOM 727 C CA . GLY A 1 92 ? 5.405 -19.836 -0.476 1.00 78.00 92 GLY A CA 1
ATOM 728 C C . GLY A 1 92 ? 5.117 -18.431 0.060 1.00 78.00 92 GLY A C 1
ATOM 729 O O . GLY A 1 92 ? 4.396 -18.286 1.046 1.00 78.00 92 GLY A O 1
ATOM 730 N N . MET A 1 93 ? 5.713 -17.393 -0.534 1.00 78.81 93 MET A N 1
ATOM 731 C CA . MET A 1 93 ? 5.437 -16.002 -0.168 1.00 78.81 93 MET A CA 1
ATOM 732 C C . MET A 1 93 ? 4.001 -15.610 -0.535 1.00 78.81 93 MET A C 1
ATOM 734 O O . MET A 1 93 ? 3.497 -15.970 -1.595 1.00 78.81 93 MET A O 1
ATOM 738 N N . VAL A 1 94 ? 3.367 -14.823 0.337 1.00 81.06 94 VAL A N 1
ATOM 739 C CA . VAL A 1 94 ? 1.944 -14.435 0.238 1.00 81.06 94 VAL A CA 1
ATOM 740 C C . VAL A 1 94 ? 1.733 -12.956 -0.100 1.00 81.06 94 VAL A C 1
ATOM 742 O O . VAL A 1 94 ? 0.615 -12.458 -0.054 1.00 81.06 94 VAL A O 1
ATOM 745 N N . GLY A 1 95 ? 2.801 -12.226 -0.423 1.00 79.44 95 GLY A N 1
ATOM 746 C CA . GLY A 1 95 ? 2.738 -10.809 -0.774 1.00 79.44 95 GLY A CA 1
ATOM 747 C C . GLY A 1 95 ? 4.079 -10.269 -1.260 1.00 79.44 95 GLY A C 1
ATOM 748 O O . GLY A 1 95 ? 5.111 -10.928 -1.125 1.00 79.44 95 GLY A O 1
ATOM 749 N N . VAL A 1 96 ? 4.058 -9.061 -1.824 1.00 80.81 96 VAL A N 1
ATOM 750 C CA . VAL A 1 96 ? 5.233 -8.392 -2.403 1.00 80.81 96 VAL A CA 1
ATOM 751 C C . VAL A 1 96 ? 5.512 -7.075 -1.684 1.00 80.81 96 VAL A C 1
ATOM 753 O O . VAL A 1 96 ? 4.606 -6.285 -1.455 1.00 80.81 96 VAL A O 1
ATOM 756 N N . GLY A 1 97 ? 6.776 -6.791 -1.382 1.00 74.94 97 GLY A N 1
ATOM 757 C CA . GLY A 1 97 ? 7.225 -5.483 -0.890 1.00 74.94 97 GLY A CA 1
ATOM 758 C C . GLY A 1 97 ? 8.173 -5.610 0.298 1.00 74.94 97 GLY A C 1
ATOM 759 O O . GLY A 1 97 ? 8.354 -6.701 0.803 1.00 74.94 97 GLY A O 1
ATOM 760 N N . GLU A 1 98 ? 8.825 -4.559 0.796 1.00 75.81 98 GLU A N 1
ATOM 761 C CA . GLU A 1 98 ? 8.657 -3.156 0.405 1.00 75.81 98 GLU A CA 1
ATOM 762 C C . GLU A 1 98 ? 9.114 -2.863 -1.029 1.00 75.81 98 GLU A C 1
ATOM 764 O O . GLU A 1 98 ? 10.242 -3.164 -1.432 1.00 75.81 98 GLU A O 1
ATOM 769 N N . PHE A 1 99 ? 8.211 -2.261 -1.797 1.00 78.06 99 PHE A N 1
ATOM 770 C CA . PHE A 1 99 ? 8.406 -1.892 -3.187 1.00 78.06 99 PHE A CA 1
ATOM 771 C C . PHE A 1 99 ? 8.830 -0.424 -3.307 1.00 78.06 99 PHE A C 1
ATOM 773 O O . PHE A 1 99 ? 8.145 0.480 -2.823 1.00 78.06 99 PHE A O 1
ATOM 780 N N . PHE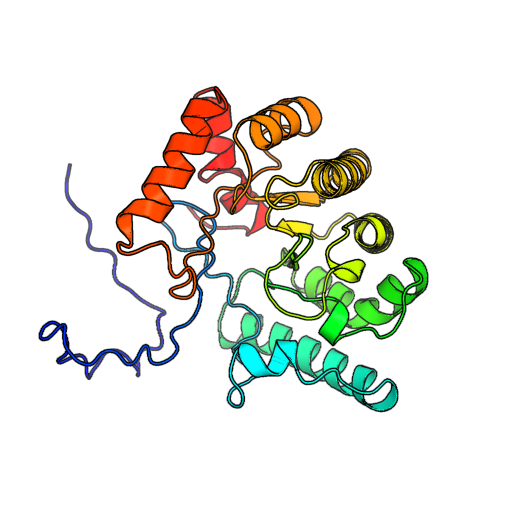 A 1 100 ? 9.949 -0.182 -3.992 1.00 79.56 100 PHE A N 1
ATOM 781 C CA . PHE A 1 100 ? 10.482 1.154 -4.258 1.00 79.56 100 PHE A CA 1
ATOM 782 C C . PHE A 1 100 ? 10.404 1.444 -5.756 1.00 79.56 100 PHE A C 1
ATOM 784 O O . PHE A 1 100 ? 11.209 0.922 -6.527 1.00 79.56 100 PHE A O 1
ATOM 791 N N . ALA A 1 101 ? 9.479 2.315 -6.175 1.00 84.00 101 ALA A N 1
ATOM 792 C CA . ALA A 1 101 ? 9.283 2.643 -7.593 1.00 84.00 101 ALA A CA 1
ATOM 793 C C . ALA A 1 101 ? 10.577 3.106 -8.280 1.00 84.00 101 ALA A C 1
ATOM 795 O O . ALA A 1 101 ? 10.865 2.704 -9.404 1.00 84.00 101 ALA A O 1
ATOM 796 N N . ARG A 1 102 ? 11.424 3.853 -7.562 1.00 81.31 102 ARG A N 1
ATOM 797 C CA . ARG A 1 102 ? 12.739 4.319 -8.033 1.00 81.31 102 ARG A CA 1
ATOM 798 C C . ARG A 1 102 ? 13.649 3.207 -8.577 1.00 81.31 102 ARG A C 1
ATOM 800 O O . ARG A 1 102 ? 14.516 3.490 -9.400 1.00 81.31 102 ARG A O 1
ATOM 807 N N . CYS A 1 103 ? 13.496 1.968 -8.111 1.00 81.00 103 CYS A N 1
ATOM 808 C CA . CYS A 1 103 ? 14.279 0.827 -8.591 1.00 81.00 103 CYS A CA 1
ATOM 809 C C . CYS A 1 103 ? 13.836 0.334 -9.978 1.00 81.00 103 CYS A C 1
ATOM 811 O O . CYS A 1 103 ? 14.558 -0.439 -10.603 1.00 81.00 103 CYS A O 1
ATOM 813 N N . PHE A 1 104 ? 12.668 0.770 -10.453 1.00 86.12 104 PHE A N 1
ATOM 814 C CA . PHE A 1 104 ? 12.011 0.233 -11.643 1.00 86.12 104 PHE A CA 1
ATOM 815 C C . PHE A 1 104 ? 11.615 1.299 -12.660 1.00 86.12 104 PHE A C 1
ATOM 817 O O . PHE A 1 104 ? 11.329 0.951 -13.801 1.00 86.12 104 PHE A O 1
ATOM 824 N N . THR A 1 105 ? 11.669 2.584 -12.316 1.00 89.25 105 THR A N 1
ATOM 825 C CA . THR A 1 105 ? 11.392 3.674 -13.257 1.00 89.25 105 THR A CA 1
ATOM 826 C C . THR A 1 105 ? 12.368 4.838 -13.098 1.00 89.25 105 THR A C 1
ATOM 828 O O . THR A 1 105 ? 12.840 5.151 -11.999 1.00 89.25 105 THR A O 1
ATOM 831 N N . ALA A 1 106 ? 12.676 5.488 -14.222 1.00 90.00 106 ALA A N 1
ATOM 832 C CA . ALA A 1 106 ? 13.363 6.774 -14.246 1.00 90.00 106 ALA A CA 1
ATOM 833 C C . ALA A 1 106 ? 12.409 7.954 -14.474 1.00 90.00 106 ALA A C 1
ATOM 835 O O . ALA A 1 106 ? 12.842 9.103 -14.367 1.00 90.00 106 ALA A O 1
ATOM 836 N N . GLU A 1 107 ? 11.141 7.666 -14.756 1.00 92.00 107 GLU A N 1
ATOM 837 C CA . GLU A 1 107 ? 10.126 8.641 -15.121 1.00 92.00 107 GLU A CA 1
ATOM 838 C C . GLU A 1 107 ? 9.607 9.395 -13.898 1.00 92.00 107 GLU A C 1
ATOM 840 O O . GLU A 1 107 ? 9.723 8.953 -12.749 1.00 92.00 107 GLU A O 1
ATOM 845 N N . THR A 1 108 ? 9.040 10.565 -14.170 1.00 91.19 108 THR A N 1
ATOM 846 C CA . THR A 1 108 ? 8.322 11.395 -13.194 1.00 91.19 108 THR A CA 1
ATOM 847 C C . THR A 1 108 ? 6.854 11.588 -13.562 1.00 91.19 108 THR A C 1
ATOM 849 O O . THR A 1 108 ? 6.083 12.071 -12.741 1.00 91.19 108 THR A O 1
ATOM 852 N N . ASN A 1 109 ? 6.450 11.219 -14.780 1.00 94.69 109 ASN A N 1
ATOM 853 C CA . ASN A 1 109 ? 5.050 11.234 -15.182 1.00 94.69 109 ASN A CA 1
ATOM 854 C C . ASN A 1 109 ? 4.343 9.989 -14.600 1.00 94.69 109 ASN A C 1
ATOM 856 O O . ASN A 1 109 ? 4.784 8.882 -14.917 1.00 94.69 109 ASN A O 1
ATOM 860 N N . PRO A 1 110 ? 3.268 10.146 -13.800 1.00 95.00 110 PRO A N 1
ATOM 861 C CA . PRO A 1 110 ? 2.496 9.038 -13.234 1.00 95.00 110 PRO A CA 1
ATOM 862 C C . PRO A 1 110 ? 2.088 7.948 -14.233 1.00 95.00 110 PRO A C 1
ATOM 864 O O . PRO A 1 110 ? 2.288 6.771 -13.949 1.00 95.00 110 PRO A O 1
ATOM 867 N N . GLU A 1 111 ? 1.596 8.319 -15.417 1.00 96.44 111 GLU A N 1
ATOM 868 C CA . GLU A 1 111 ? 1.135 7.360 -16.432 1.00 96.44 111 GLU A CA 1
ATOM 869 C C . GLU A 1 111 ? 2.297 6.495 -16.936 1.00 96.44 111 GLU A C 1
ATOM 871 O O . GLU A 1 111 ? 2.208 5.272 -17.002 1.00 96.44 111 GLU A O 1
ATOM 876 N N . LYS A 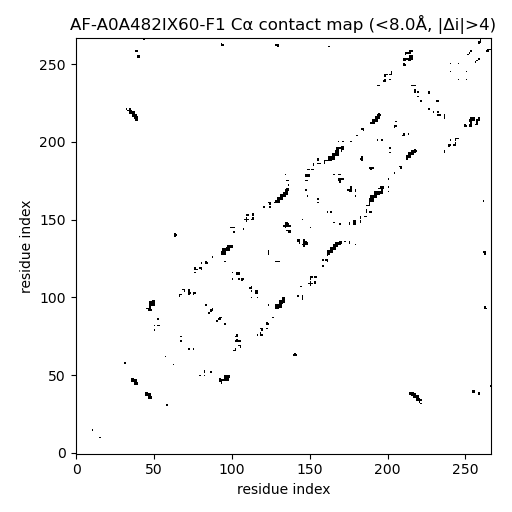1 112 ? 3.451 7.119 -17.199 1.00 96.69 112 LYS A N 1
ATOM 877 C CA . LYS A 1 112 ? 4.651 6.392 -17.632 1.00 96.69 112 LYS A CA 1
ATOM 878 C C . LYS A 1 112 ? 5.252 5.535 -16.522 1.00 96.69 112 LYS A C 1
ATOM 880 O O . LYS A 1 112 ? 5.819 4.481 -16.796 1.00 96.69 112 LYS A O 1
ATOM 885 N N . ILE A 1 113 ? 5.146 5.986 -15.269 1.00 95.31 113 ILE A N 1
ATOM 886 C CA . ILE A 1 113 ? 5.504 5.163 -14.113 1.00 95.31 113 ILE A CA 1
ATOM 887 C C . ILE A 1 113 ? 4.609 3.918 -14.103 1.00 95.31 113 ILE A C 1
ATOM 889 O O . ILE A 1 113 ? 5.124 2.813 -13.968 1.00 95.31 113 ILE A O 1
ATOM 893 N N . ALA A 1 114 ? 3.299 4.061 -14.304 1.00 96.38 114 ALA A N 1
ATOM 894 C CA . ALA A 1 114 ? 2.387 2.923 -14.370 1.00 96.38 114 ALA A CA 1
ATOM 895 C C . ALA A 1 114 ? 2.726 1.960 -15.524 1.00 96.38 114 ALA A C 1
ATOM 897 O O . ALA A 1 114 ? 2.790 0.749 -15.297 1.00 96.38 114 ALA A O 1
ATOM 898 N N . ASP A 1 115 ? 3.036 2.479 -16.717 1.00 97.25 115 ASP A N 1
ATOM 899 C CA . ASP A 1 115 ? 3.491 1.674 -17.862 1.00 97.25 115 ASP A CA 1
ATOM 900 C C . ASP A 1 115 ? 4.758 0.873 -17.535 1.00 97.25 115 ASP A C 1
ATOM 902 O O . ASP A 1 115 ? 4.851 -0.328 -17.807 1.00 97.25 115 ASP A O 1
ATOM 906 N N . ASP A 1 116 ? 5.728 1.525 -16.897 1.00 95.56 116 ASP A N 1
ATOM 907 C CA 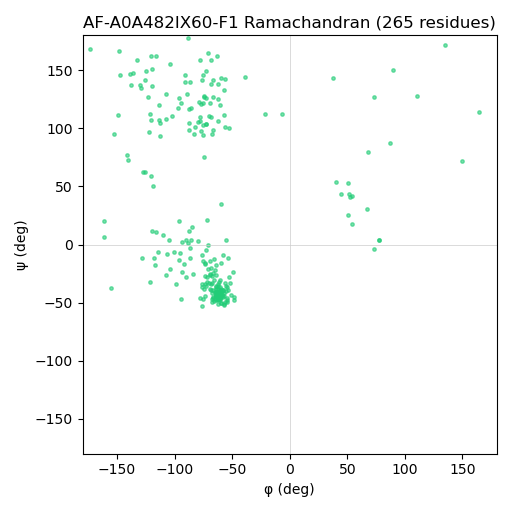. ASP A 1 116 ? 6.978 0.909 -16.471 1.00 95.56 116 ASP A CA 1
ATOM 908 C C . ASP A 1 116 ? 6.761 -0.213 -15.445 1.00 95.56 116 ASP A C 1
ATOM 910 O O . ASP A 1 116 ? 7.496 -1.205 -15.439 1.00 95.56 116 ASP A O 1
ATOM 914 N N . LEU A 1 117 ? 5.757 -0.070 -14.579 1.00 94.50 117 LEU A N 1
ATOM 915 C CA . LEU A 1 117 ? 5.432 -1.033 -13.529 1.00 94.50 117 LEU A CA 1
ATOM 916 C C . LEU A 1 117 ? 4.509 -2.161 -13.993 1.00 94.50 117 LEU A C 1
ATOM 918 O O . LEU A 1 117 ? 4.388 -3.169 -13.291 1.00 94.50 117 LEU A O 1
ATOM 922 N N . LYS A 1 118 ? 3.916 -2.042 -15.184 1.00 97.38 118 LYS A N 1
ATOM 923 C CA . LYS A 1 118 ? 2.965 -3.007 -15.740 1.00 97.38 118 LYS A CA 1
ATOM 924 C C . LYS A 1 118 ? 3.433 -4.470 -15.652 1.00 97.38 118 LYS A C 1
ATOM 926 O O . LYS A 1 118 ? 2.676 -5.275 -15.119 1.00 97.38 118 LYS A O 1
ATOM 931 N N . PRO A 1 119 ? 4.674 -4.844 -16.040 1.00 95.25 119 PRO A N 1
ATOM 932 C CA . PRO A 1 119 ? 5.104 -6.244 -15.975 1.00 95.25 119 PRO A CA 1
ATOM 933 C C . PRO A 1 119 ? 5.103 -6.819 -14.552 1.00 95.25 119 PRO A C 1
ATOM 935 O O . PRO A 1 119 ? 4.855 -8.004 -14.360 1.00 95.25 119 PRO A O 1
ATOM 938 N N . ILE A 1 120 ? 5.387 -5.981 -13.552 1.00 91.38 120 ILE A N 1
ATOM 939 C CA . ILE A 1 120 ? 5.394 -6.376 -12.140 1.00 91.38 120 ILE A CA 1
ATOM 940 C C . ILE A 1 120 ? 3.953 -6.517 -11.646 1.00 91.38 120 ILE A C 1
ATOM 942 O O . ILE A 1 120 ? 3.611 -7.528 -11.034 1.00 91.38 120 ILE A O 1
ATOM 946 N N . MET A 1 121 ? 3.101 -5.535 -11.951 1.00 97.12 121 MET A N 1
ATOM 947 C CA . MET A 1 121 ? 1.693 -5.537 -11.550 1.00 97.12 121 MET A CA 1
ATOM 948 C C . MET A 1 121 ? 0.901 -6.683 -12.190 1.00 97.12 121 MET A C 1
ATOM 950 O O . MET A 1 121 ? 0.098 -7.313 -11.506 1.00 97.12 121 MET A O 1
ATOM 954 N N . ASP A 1 122 ? 1.173 -7.021 -13.454 1.00 98.31 122 ASP A N 1
ATOM 955 C CA . ASP A 1 122 ? 0.560 -8.160 -14.147 1.00 98.31 122 ASP A CA 1
ATOM 956 C C . ASP A 1 122 ? 0.842 -9.485 -13.415 1.00 98.31 122 ASP A C 1
ATOM 958 O O . ASP A 1 122 ? -0.051 -10.320 -13.255 1.00 98.31 122 ASP A O 1
ATOM 962 N N . VAL A 1 123 ? 2.064 -9.667 -12.906 1.00 94.50 123 VAL A N 1
ATOM 963 C CA . VAL A 1 123 ? 2.458 -10.870 -12.153 1.00 94.50 123 VAL A CA 1
ATOM 964 C C . VAL A 1 123 ? 1.836 -10.874 -10.759 1.00 94.50 123 VAL A C 1
ATOM 966 O O . VAL A 1 123 ? 1.275 -11.887 -10.346 1.00 94.50 123 VAL A O 1
ATOM 969 N N . VAL A 1 124 ? 1.868 -9.741 -10.053 1.00 92.88 124 VAL A N 1
ATOM 970 C CA . VAL A 1 124 ? 1.200 -9.574 -8.749 1.00 92.88 124 VAL A CA 1
ATOM 971 C C . VAL A 1 124 ? -0.286 -9.926 -8.859 1.00 92.88 124 VAL A C 1
ATOM 973 O O . VAL A 1 124 ? -0.800 -10.705 -8.055 1.00 92.88 124 VAL A O 1
ATOM 976 N N . ARG A 1 125 ? -0.956 -9.426 -9.901 1.00 97.81 125 ARG A N 1
ATOM 977 C CA . ARG A 1 125 ? -2.354 -9.730 -10.208 1.00 97.81 125 ARG A CA 1
ATOM 978 C C . ARG A 1 125 ? -2.573 -11.210 -10.511 1.00 97.81 125 ARG A C 1
ATOM 980 O O . ARG A 1 125 ? -3.504 -11.802 -9.969 1.00 97.81 125 ARG A O 1
ATOM 987 N N . ALA A 1 126 ? -1.728 -11.815 -11.348 1.00 97.69 126 ALA A N 1
ATOM 988 C CA . ALA A 1 126 ? -1.854 -13.222 -11.733 1.00 97.69 126 ALA A CA 1
ATOM 989 C C . ALA A 1 126 ? -1.817 -14.165 -10.518 1.00 97.69 126 ALA A C 1
ATOM 991 O O . ALA A 1 126 ? -2.608 -15.105 -10.445 1.00 97.69 126 ALA A O 1
ATOM 992 N N . TYR A 1 127 ? -0.960 -13.866 -9.538 1.00 90.81 127 TYR A N 1
ATOM 993 C CA . TYR A 1 127 ? -0.865 -14.612 -8.280 1.00 90.81 127 TYR A CA 1
ATOM 994 C C . TYR A 1 127 ? -1.809 -14.110 -7.177 1.00 90.81 127 TYR A C 1
ATOM 996 O O . TYR A 1 127 ? -1.810 -14.674 -6.086 1.00 90.81 127 TYR A O 1
ATOM 1004 N N . LYS A 1 128 ? -2.634 -13.088 -7.452 1.00 94.38 128 LYS A N 1
ATOM 1005 C CA . LYS A 1 128 ? -3.569 -12.464 -6.497 1.00 94.38 128 LYS A CA 1
ATOM 1006 C C . LYS A 1 128 ? -2.884 -12.001 -5.209 1.00 94.38 128 LYS A C 1
ATOM 1008 O O . LYS A 1 128 ? -3.399 -12.197 -4.111 1.00 94.38 128 LYS A O 1
ATOM 1013 N N . LEU A 1 129 ? -1.703 -11.413 -5.354 1.00 85.50 129 LEU A N 1
ATOM 1014 C CA . LEU A 1 129 ? -0.893 -10.966 -4.229 1.00 85.50 129 LEU A CA 1
ATOM 1015 C C . LEU A 1 129 ? -1.219 -9.513 -3.873 1.00 85.50 129 LEU A C 1
ATOM 1017 O O . LEU A 1 129 ? -1.432 -8.698 -4.772 1.00 85.50 129 LEU A O 1
ATOM 1021 N N . PRO A 1 130 ? -1.169 -9.146 -2.587 1.00 91.00 130 PRO A N 1
ATOM 1022 C CA . PRO A 1 130 ? -1.030 -7.755 -2.193 1.00 91.00 130 PRO A CA 1
ATOM 1023 C C . PRO A 1 130 ? 0.394 -7.243 -2.463 1.00 91.00 130 PRO A C 1
ATOM 1025 O O . PRO A 1 130 ? 1.375 -7.990 -2.358 1.00 91.00 130 PRO A O 1
ATOM 1028 N N . ILE A 1 131 ? 0.518 -5.945 -2.751 1.00 87.06 131 ILE A N 1
ATOM 1029 C CA . ILE A 1 131 ? 1.805 -5.256 -2.919 1.00 87.06 131 ILE A CA 1
ATOM 1030 C C . ILE A 1 131 ? 1.931 -4.064 -1.968 1.00 87.06 131 ILE A C 1
ATOM 1032 O O . ILE A 1 131 ? 1.087 -3.175 -1.952 1.00 87.06 131 ILE A O 1
ATOM 1036 N N . GLN A 1 132 ? 3.012 -4.016 -1.192 1.00 86.62 132 GLN A N 1
ATOM 1037 C CA . GLN A 1 132 ? 3.336 -2.916 -0.287 1.00 86.62 132 GLN A CA 1
ATOM 1038 C C . GLN A 1 132 ? 4.318 -1.943 -0.939 1.00 86.62 132 GLN A C 1
ATOM 1040 O O . GLN A 1 132 ? 5.462 -2.299 -1.226 1.00 86.62 132 GLN A O 1
ATOM 1045 N N . VAL A 1 133 ? 3.887 -0.697 -1.129 1.00 85.44 133 VAL A N 1
ATOM 1046 C CA . VAL A 1 133 ? 4.637 0.382 -1.778 1.00 85.44 133 VAL A CA 1
ATOM 1047 C C . VAL A 1 133 ? 5.101 1.399 -0.743 1.00 85.44 133 VAL A C 1
ATOM 1049 O O . VAL A 1 133 ? 4.313 1.905 0.055 1.00 85.44 133 VAL A O 1
ATOM 1052 N N . MET A 1 134 ? 6.392 1.729 -0.780 1.00 80.06 134 MET A N 1
ATOM 1053 C CA . MET A 1 134 ? 6.968 2.789 0.044 1.00 80.06 134 MET A CA 1
ATOM 1054 C C . MET A 1 134 ? 6.541 4.170 -0.461 1.00 80.06 134 MET A C 1
ATOM 1056 O O . MET A 1 134 ? 7.122 4.679 -1.420 1.00 80.06 134 MET A O 1
ATOM 1060 N N . THR A 1 135 ? 5.594 4.803 0.234 1.00 75.12 135 THR A N 1
ATOM 1061 C CA . THR A 1 135 ? 5.102 6.156 -0.078 1.00 75.12 135 THR A CA 1
ATOM 1062 C C . THR A 1 135 ? 5.159 7.079 1.137 1.00 75.12 135 THR A C 1
ATOM 1064 O O . THR A 1 135 ? 4.144 7.561 1.646 1.00 75.12 135 THR A O 1
ATOM 1067 N N . ALA A 1 136 ? 6.373 7.309 1.635 1.00 76.25 136 ALA A N 1
ATOM 1068 C CA . ALA A 1 136 ? 6.609 8.293 2.678 1.00 76.25 136 ALA A CA 1
ATOM 1069 C C . ALA A 1 136 ? 7.987 8.948 2.565 1.00 76.25 136 ALA A C 1
ATOM 1071 O O . ALA A 1 136 ? 8.897 8.462 1.882 1.00 76.25 136 ALA A O 1
ATOM 1072 N N . TRP A 1 137 ? 8.154 10.048 3.303 1.00 76.50 137 TRP A N 1
ATOM 1073 C CA . TRP A 1 137 ? 9.465 10.644 3.516 1.00 76.50 137 TRP A CA 1
ATOM 1074 C C . TRP A 1 137 ? 10.411 9.648 4.206 1.00 76.50 137 TRP A C 1
ATOM 1076 O O . TRP A 1 137 ? 10.030 8.874 5.087 1.00 76.50 137 TRP A O 1
ATOM 1086 N N . THR A 1 138 ? 11.685 9.681 3.824 1.00 70.81 138 THR A N 1
ATOM 1087 C CA . THR A 1 138 ? 12.721 8.842 4.423 1.00 70.81 138 THR A CA 1
ATOM 1088 C C . THR A 1 138 ? 13.992 9.636 4.684 1.00 70.81 138 THR A C 1
ATOM 1090 O O . THR A 1 138 ? 14.345 10.540 3.929 1.00 70.81 138 THR A O 1
ATOM 1093 N N . GLN A 1 139 ? 14.705 9.266 5.749 1.00 65.62 139 GLN A N 1
ATOM 1094 C CA . GLN A 1 139 ? 16.022 9.802 6.083 1.00 65.62 139 GLN A CA 1
ATOM 1095 C C . GLN A 1 139 ? 17.115 9.361 5.095 1.00 65.62 139 GLN A C 1
ATOM 1097 O O . GLN A 1 139 ? 18.223 9.902 5.107 1.00 65.62 139 GLN A O 1
ATOM 1102 N N . PHE A 1 140 ? 16.838 8.351 4.266 1.00 62.88 140 PHE A N 1
ATOM 1103 C CA . PHE A 1 140 ? 17.777 7.878 3.257 1.00 62.88 140 PHE A CA 1
ATOM 1104 C C . PHE A 1 140 ? 17.816 8.837 2.068 1.00 62.88 140 PHE A C 1
ATOM 1106 O O . PHE A 1 140 ? 16.801 9.396 1.647 1.00 62.88 140 PHE A O 1
ATOM 1113 N N . ARG A 1 141 ? 19.015 9.046 1.514 1.00 56.56 141 ARG A N 1
ATOM 1114 C CA . ARG A 1 141 ? 19.166 9.927 0.357 1.00 56.56 141 ARG A CA 1
ATOM 1115 C C . ARG A 1 141 ? 18.381 9.362 -0.825 1.00 56.56 141 ARG A C 1
ATOM 1117 O O . ARG A 1 141 ? 18.471 8.178 -1.128 1.00 56.56 141 ARG A O 1
ATOM 1124 N N . HIS A 1 142 ? 17.705 10.268 -1.525 1.00 56.38 142 HIS A N 1
ATOM 1125 C CA . HIS A 1 142 ? 17.067 10.028 -2.812 1.00 56.38 142 HIS A CA 1
ATOM 1126 C C . HIS A 1 142 ? 15.847 9.081 -2.787 1.00 56.38 142 HIS A C 1
ATOM 1128 O O . HIS A 1 142 ? 15.927 7.942 -3.218 1.00 56.38 142 HIS A O 1
ATOM 1134 N N . ASN A 1 143 ? 14.668 9.574 -2.397 1.00 68.06 143 ASN A N 1
ATOM 1135 C CA . ASN A 1 143 ? 13.385 8.920 -2.720 1.00 68.06 143 ASN A CA 1
ATOM 1136 C C . ASN A 1 143 ? 12.166 9.850 -2.590 1.00 68.06 143 ASN A C 1
ATOM 1138 O O . ASN A 1 143 ? 11.042 9.389 -2.698 1.00 68.06 143 ASN A O 1
ATOM 1142 N N . LEU A 1 144 ? 12.365 11.151 -2.339 1.00 79.44 144 LEU A N 1
ATOM 1143 C CA . LEU A 1 144 ? 11.271 12.048 -1.944 1.00 79.44 144 LEU A CA 1
ATOM 1144 C C . LEU A 1 144 ? 10.166 12.160 -2.991 1.00 79.44 144 LEU A C 1
ATOM 1146 O O . LEU A 1 144 ? 9.002 12.128 -2.628 1.00 79.44 144 LEU A O 1
ATOM 1150 N N . PHE A 1 145 ? 10.538 12.232 -4.272 1.00 85.88 145 PHE A N 1
ATOM 1151 C CA . PHE A 1 145 ? 9.570 12.298 -5.364 1.00 85.88 145 PHE A CA 1
ATOM 1152 C C . PHE A 1 145 ? 8.684 11.045 -5.421 1.00 85.88 145 PHE A C 1
ATOM 1154 O O . PHE A 1 145 ? 7.469 11.151 -5.402 1.00 85.88 145 PHE A O 1
ATOM 1161 N N . TYR A 1 146 ? 9.290 9.853 -5.423 1.00 84.62 146 TYR A N 1
ATOM 1162 C CA . TYR A 1 146 ? 8.545 8.588 -5.448 1.00 84.62 146 TYR A CA 1
ATOM 1163 C C . TYR A 1 146 ? 7.878 8.253 -4.106 1.00 84.62 146 TYR A C 1
ATOM 1165 O O . TYR A 1 146 ? 7.005 7.393 -4.058 1.00 84.62 146 TYR A O 1
ATOM 1173 N N . GLY A 1 147 ? 8.297 8.913 -3.024 1.00 86.56 147 GLY A N 1
ATOM 1174 C CA . GLY A 1 147 ? 7.670 8.826 -1.711 1.00 86.56 147 GLY A CA 1
ATOM 1175 C C . GLY A 1 147 ? 6.338 9.572 -1.630 1.00 86.56 147 GLY A C 1
ATOM 1176 O O . GLY A 1 147 ? 5.577 9.309 -0.707 1.00 86.56 147 GLY A O 1
ATOM 1177 N N . ASP A 1 148 ? 6.041 10.466 -2.575 1.00 91.50 148 ASP A N 1
ATOM 1178 C CA . ASP A 1 148 ? 4.708 11.041 -2.730 1.00 91.50 148 ASP A CA 1
ATOM 1179 C C . ASP A 1 148 ? 3.785 10.015 -3.424 1.00 91.50 148 ASP A C 1
ATOM 1181 O O . ASP A 1 148 ? 4.102 9.580 -4.532 1.00 91.50 148 ASP A O 1
ATOM 1185 N N . PRO A 1 149 ? 2.672 9.584 -2.804 1.00 91.88 149 PRO A N 1
ATOM 1186 C CA . PRO A 1 149 ? 1.828 8.510 -3.325 1.00 91.88 149 PRO A CA 1
ATOM 1187 C C . PRO A 1 149 ? 0.985 8.879 -4.548 1.00 91.88 149 PRO A C 1
ATOM 1189 O O . PRO A 1 149 ? 0.328 7.988 -5.069 1.00 91.88 149 PRO A O 1
ATOM 1192 N N . ILE A 1 150 ? 0.959 10.130 -5.024 1.00 94.81 150 ILE A N 1
ATOM 1193 C CA . ILE A 1 150 ? 0.053 10.539 -6.121 1.00 94.81 150 ILE A CA 1
ATOM 1194 C C . ILE A 1 150 ? 0.173 9.649 -7.364 1.00 94.81 150 ILE A C 1
ATOM 1196 O O . ILE A 1 150 ? -0.839 9.295 -7.962 1.00 94.81 150 ILE A O 1
ATOM 1200 N N . TRP A 1 151 ? 1.387 9.228 -7.729 1.00 95.19 151 TRP A N 1
ATOM 1201 C CA . TRP A 1 151 ? 1.592 8.349 -8.886 1.00 95.19 151 TRP A CA 1
ATOM 1202 C C . TRP A 1 151 ? 0.946 6.963 -8.720 1.00 95.19 151 TRP A C 1
ATOM 1204 O O . TRP A 1 151 ? 0.738 6.262 -9.707 1.00 95.19 151 TRP A O 1
ATOM 1214 N N . VAL A 1 152 ? 0.615 6.564 -7.487 1.00 96.06 152 VAL A N 1
ATOM 1215 C CA . VAL A 1 152 ? -0.051 5.293 -7.199 1.00 96.06 152 VAL A CA 1
ATOM 1216 C C . VAL A 1 152 ? -1.513 5.294 -7.659 1.00 96.06 152 VAL A C 1
ATOM 1218 O O . VAL A 1 152 ? -2.039 4.215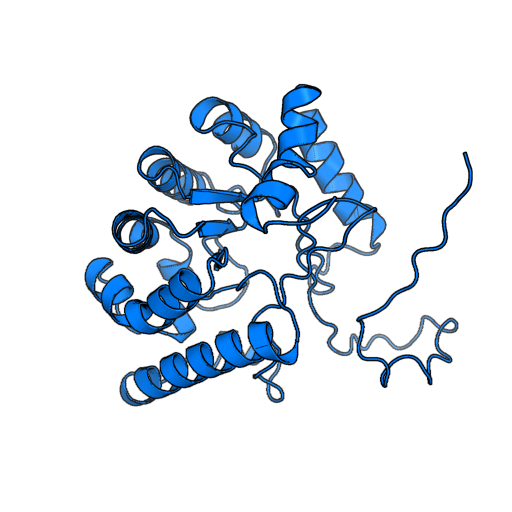 -7.916 1.00 96.06 152 VAL A O 1
ATOM 1221 N N . ASP A 1 153 ? -2.158 6.457 -7.843 1.00 97.56 153 ASP A N 1
ATOM 1222 C CA . ASP A 1 153 ? -3.535 6.541 -8.378 1.00 97.56 153 ASP A CA 1
ATOM 1223 C C . ASP A 1 153 ? -3.656 5.820 -9.729 1.00 97.56 153 ASP A C 1
ATOM 1225 O O . ASP A 1 153 ? -4.611 5.075 -9.946 1.00 97.56 153 ASP A O 1
ATOM 1229 N N . GLU A 1 154 ? -2.644 5.963 -10.592 1.00 97.81 154 GLU A N 1
ATOM 1230 C CA . GLU A 1 154 ? -2.617 5.353 -11.925 1.00 97.81 154 GLU A CA 1
ATOM 1231 C C . GLU A 1 154 ? -2.575 3.823 -11.853 1.00 97.81 154 GLU A C 1
ATOM 1233 O O . GLU A 1 154 ? -3.361 3.134 -12.508 1.00 97.81 154 GLU A O 1
ATOM 1238 N N . ILE A 1 155 ? -1.701 3.260 -11.008 1.00 97.38 155 ILE A N 1
ATOM 1239 C CA . ILE A 1 155 ? -1.626 1.800 -10.853 1.00 97.38 155 ILE A CA 1
ATOM 1240 C C . ILE A 1 155 ? -2.822 1.247 -10.071 1.00 97.38 155 ILE A C 1
ATOM 1242 O O . ILE A 1 155 ? -3.289 0.154 -10.376 1.00 97.38 155 ILE A O 1
ATOM 1246 N N . ALA A 1 156 ? -3.357 1.982 -9.097 1.00 98.06 156 ALA A N 1
ATOM 1247 C CA . ALA A 1 156 ? -4.522 1.544 -8.337 1.00 98.06 156 ALA A CA 1
ATOM 1248 C C . ALA A 1 156 ? -5.775 1.498 -9.221 1.00 98.06 156 ALA A C 1
ATOM 1250 O O . ALA A 1 156 ? -6.508 0.508 -9.181 1.00 98.06 156 ALA A O 1
ATOM 1251 N N . SER A 1 157 ? -5.946 2.506 -10.081 1.00 97.50 157 SER A N 1
ATOM 1252 C CA . SER A 1 157 ? -7.032 2.582 -11.061 1.00 97.50 157 SER A CA 1
ATOM 1253 C C . SER A 1 157 ? -6.913 1.506 -12.143 1.00 97.50 157 SER A C 1
ATOM 1255 O O . SER A 1 157 ? -7.919 0.923 -12.548 1.00 97.50 157 SER A O 1
ATOM 1257 N N . ALA A 1 158 ? -5.694 1.214 -12.611 1.00 97.94 158 ALA A N 1
ATOM 1258 C CA . ALA A 1 158 ? -5.453 0.198 -13.638 1.00 97.94 158 ALA A CA 1
ATOM 1259 C C . ALA A 1 158 ? -5.594 -1.249 -13.120 1.00 97.94 158 ALA A C 1
ATOM 1261 O O . ALA A 1 158 ? -5.931 -2.147 -13.896 1.00 97.94 158 ALA A O 1
ATOM 1262 N N . TYR A 1 159 ? -5.368 -1.478 -11.822 1.00 98.31 159 TYR A N 1
ATOM 1263 C CA . TYR A 1 159 ? -5.404 -2.797 -11.177 1.00 98.31 159 TYR A CA 1
ATOM 1264 C C . TYR A 1 159 ? -6.356 -2.820 -9.968 1.00 98.31 159 TYR A C 1
ATOM 1266 O O . TYR A 1 159 ? -5.913 -3.077 -8.846 1.00 98.31 159 TYR A O 1
ATOM 1274 N N . PRO A 1 160 ? -7.669 -2.584 -10.162 1.00 98.06 160 PRO A N 1
ATOM 1275 C CA . PRO A 1 160 ? -8.630 -2.435 -9.064 1.00 98.06 160 PRO A CA 1
ATOM 1276 C C . PRO A 1 160 ? -8.842 -3.719 -8.241 1.00 98.06 160 PRO A C 1
ATOM 1278 O O . PRO A 1 160 ? -9.454 -3.681 -7.177 1.00 98.06 160 PRO A O 1
ATOM 1281 N N . ASP A 1 161 ? -8.365 -4.864 -8.728 1.00 97.69 161 ASP A N 1
ATOM 1282 C CA . ASP A 1 161 ? -8.405 -6.167 -8.066 1.00 97.69 161 ASP A CA 1
ATOM 1283 C C . ASP A 1 161 ? -7.126 -6.510 -7.285 1.00 97.69 161 ASP A C 1
ATOM 1285 O O . ASP A 1 161 ? -7.107 -7.503 -6.559 1.00 97.69 161 ASP A O 1
ATOM 1289 N N . VAL A 1 162 ? -6.070 -5.699 -7.398 1.00 97.94 162 VAL A N 1
ATOM 1290 C CA . VAL A 1 162 ? -4.814 -5.882 -6.659 1.00 97.94 162 VAL A CA 1
ATOM 1291 C C . VAL A 1 162 ? -4.838 -5.036 -5.386 1.00 97.94 162 VAL A C 1
ATOM 1293 O O . VAL A 1 162 ? -4.960 -3.813 -5.492 1.00 97.94 162 VAL A O 1
ATOM 1296 N N . PRO A 1 163 ? -4.684 -5.627 -4.185 1.00 97.12 163 PRO A N 1
ATOM 1297 C CA . PRO A 1 163 ? -4.534 -4.849 -2.961 1.00 97.12 163 PRO A CA 1
ATOM 1298 C C . PRO A 1 163 ? -3.184 -4.118 -2.935 1.00 97.12 163 PRO A C 1
ATOM 1300 O O . PRO A 1 163 ? -2.125 -4.746 -2.992 1.00 97.12 163 PRO A O 1
ATOM 1303 N N . ILE A 1 164 ? -3.212 -2.792 -2.816 1.00 96.62 164 ILE A N 1
ATOM 1304 C CA . ILE A 1 164 ? -2.014 -1.944 -2.774 1.00 96.62 164 ILE A CA 1
ATOM 1305 C C . ILE A 1 164 ? -1.897 -1.312 -1.393 1.00 96.62 164 ILE A C 1
ATOM 1307 O O . ILE A 1 164 ? -2.771 -0.565 -0.974 1.00 96.62 164 ILE A O 1
ATOM 1311 N N . ILE A 1 165 ? -0.803 -1.575 -0.689 1.00 93.50 165 ILE A N 1
ATOM 1312 C CA . ILE A 1 165 ? -0.568 -1.089 0.669 1.00 93.50 165 ILE A CA 1
ATOM 1313 C C . ILE A 1 165 ? 0.395 0.093 0.599 1.00 93.50 165 ILE A C 1
ATOM 1315 O O . ILE A 1 165 ? 1.576 -0.083 0.304 1.00 93.50 165 ILE A O 1
ATOM 1319 N N . LEU A 1 166 ? -0.095 1.297 0.880 1.00 93.31 166 LEU A N 1
ATOM 1320 C CA . LEU A 1 166 ? 0.729 2.493 1.017 1.00 93.31 166 LEU A CA 1
ATOM 1321 C C . LEU A 1 166 ? 1.318 2.524 2.426 1.00 93.31 166 LEU A C 1
ATOM 1323 O O . LEU A 1 166 ? 0.634 2.856 3.398 1.00 93.31 166 LEU A O 1
ATOM 1327 N N . THR A 1 167 ? 2.586 2.130 2.544 1.00 86.69 167 THR A N 1
ATOM 1328 C CA . THR A 1 167 ? 3.216 1.998 3.859 1.00 86.69 167 THR A CA 1
ATOM 1329 C C . THR A 1 167 ? 3.573 3.351 4.455 1.00 86.69 167 THR A C 1
ATOM 1331 O O . THR A 1 167 ? 3.974 4.289 3.756 1.00 86.69 167 THR A O 1
ATOM 1334 N N . LYS A 1 168 ? 3.467 3.422 5.780 1.00 85.50 168 LYS A N 1
ATOM 1335 C CA . LYS A 1 168 ? 3.863 4.530 6.646 1.00 85.50 168 LYS A CA 1
ATOM 1336 C C . LYS A 1 168 ? 2.996 5.787 6.624 1.00 85.50 168 LYS A C 1
ATOM 1338 O O . LYS A 1 168 ? 3.290 6.715 7.373 1.00 85.50 168 LYS A O 1
ATOM 1343 N N . MET A 1 169 ? 1.967 5.863 5.776 1.00 84.12 169 MET A N 1
ATOM 1344 C CA . MET A 1 169 ? 1.010 6.984 5.729 1.00 84.12 169 MET A CA 1
ATOM 1345 C C . MET A 1 169 ? 1.669 8.383 5.800 1.00 84.12 169 MET A C 1
ATOM 1347 O O . MET A 1 169 ? 1.251 9.248 6.562 1.00 84.12 169 MET A O 1
ATOM 1351 N N . GLY A 1 170 ? 2.762 8.607 5.063 1.00 76.56 170 GLY A N 1
ATOM 1352 C CA . GLY A 1 170 ? 3.471 9.895 5.075 1.00 76.56 170 GLY A CA 1
ATOM 1353 C C . GLY A 1 170 ? 4.370 10.168 6.293 1.00 76.56 170 GLY A C 1
ATOM 1354 O O . GLY A 1 170 ? 4.975 11.237 6.356 1.00 76.56 170 GLY A O 1
ATOM 1355 N N . ARG A 1 171 ? 4.529 9.218 7.226 1.00 83.75 171 ARG A N 1
ATOM 1356 C CA . ARG A 1 171 ? 5.383 9.307 8.432 1.00 83.75 171 ARG A CA 1
ATOM 1357 C C . ARG A 1 171 ? 5.150 10.567 9.271 1.00 83.75 171 ARG A C 1
ATOM 1359 O O . ARG A 1 171 ? 6.098 11.240 9.678 1.00 83.75 171 ARG A O 1
ATOM 1366 N N . GLY A 1 172 ? 3.885 10.930 9.469 1.00 85.00 172 GLY A N 1
ATOM 1367 C CA . GLY A 1 172 ? 3.507 12.118 10.236 1.00 85.00 172 GLY A CA 1
ATOM 1368 C C . GLY A 1 172 ? 3.663 13.449 9.496 1.00 85.00 172 GLY A C 1
ATOM 1369 O O . GLY A 1 172 ? 3.420 14.497 10.087 1.00 85.00 172 GLY A O 1
ATOM 1370 N N . MET A 1 173 ? 4.036 13.446 8.211 1.00 90.25 173 MET A N 1
ATOM 1371 C CA . MET A 1 173 ? 4.062 14.656 7.384 1.00 90.25 173 MET A CA 1
ATOM 1372 C C . MET A 1 173 ? 2.697 14.888 6.731 1.00 90.25 173 MET A C 1
ATOM 1374 O O . MET A 1 173 ? 2.289 14.100 5.878 1.00 90.25 173 MET A O 1
ATOM 1378 N N . GLU A 1 174 ? 2.031 15.995 7.075 1.00 92.56 174 GLU A N 1
ATOM 1379 C CA . GLU A 1 174 ? 0.649 16.286 6.650 1.00 92.56 174 GLU A CA 1
ATOM 1380 C C . GLU A 1 174 ? 0.455 16.221 5.128 1.00 92.56 174 GLU A C 1
ATOM 1382 O O . GLU A 1 174 ? -0.404 15.489 4.658 1.00 92.56 174 GLU A O 1
ATOM 1387 N N . ASN A 1 175 ? 1.306 16.888 4.339 1.00 91.81 175 ASN A N 1
ATOM 1388 C CA . ASN A 1 175 ? 1.139 16.931 2.879 1.00 91.81 175 ASN A CA 1
ATOM 1389 C C . ASN A 1 175 ? 1.202 15.537 2.225 1.00 91.81 175 ASN A C 1
ATOM 1391 O O . ASN A 1 175 ? 0.468 15.255 1.283 1.00 91.81 175 ASN A O 1
ATOM 1395 N N . VAL A 1 176 ? 2.092 14.660 2.707 1.00 91.94 176 VAL A N 1
ATOM 1396 C CA . VAL A 1 176 ? 2.241 13.305 2.144 1.00 91.94 176 VAL A CA 1
ATOM 1397 C C . VAL A 1 176 ? 1.092 12.415 2.611 1.00 91.94 176 VAL A C 1
ATOM 1399 O O . VAL A 1 176 ? 0.592 11.603 1.835 1.00 91.94 176 VAL A O 1
ATOM 1402 N N . PHE A 1 177 ? 0.648 12.594 3.859 1.00 95.00 177 PHE A N 1
ATOM 1403 C CA . PHE A 1 177 ? -0.541 11.937 4.391 1.00 95.00 177 PHE A CA 1
ATOM 1404 C C . PHE A 1 177 ? -1.802 12.319 3.605 1.00 95.00 177 PHE A C 1
ATOM 1406 O O . PHE A 1 177 ? -2.546 11.433 3.193 1.00 95.00 177 PHE A O 1
ATOM 1413 N N . ASP A 1 178 ? -2.013 13.607 3.328 1.00 96.00 178 ASP A N 1
ATOM 1414 C CA . ASP A 1 178 ? -3.146 14.099 2.541 1.00 96.00 178 ASP A CA 1
ATOM 1415 C C . ASP A 1 178 ? -3.172 13.483 1.139 1.00 96.00 178 ASP A C 1
ATOM 1417 O O . ASP A 1 178 ? -4.216 13.005 0.689 1.00 96.00 178 ASP A O 1
ATOM 1421 N N . ASN A 1 179 ? -2.015 13.415 0.476 1.00 96.19 179 ASN A N 1
ATOM 1422 C CA . ASN A 1 179 ? -1.894 12.759 -0.823 1.00 96.19 179 ASN A CA 1
ATOM 1423 C C . ASN A 1 179 ? -2.204 11.257 -0.729 1.00 96.19 179 ASN A C 1
ATOM 1425 O O . ASN A 1 179 ? -2.932 10.732 -1.572 1.00 96.19 179 ASN A O 1
ATOM 1429 N N . ALA A 1 180 ? -1.710 10.565 0.305 1.00 95.94 180 ALA A N 1
ATOM 1430 C CA . ALA A 1 180 ? -2.000 9.145 0.523 1.00 95.94 180 ALA A CA 1
ATOM 1431 C C . ALA A 1 180 ? -3.503 8.919 0.716 1.00 95.94 180 ALA A C 1
ATOM 1433 O O . ALA A 1 180 ? -4.093 8.036 0.088 1.00 95.94 180 ALA A O 1
ATOM 1434 N N . LEU A 1 181 ? -4.126 9.745 1.560 1.00 97.31 181 LEU A N 1
ATOM 1435 C CA . LEU A 1 181 ? -5.546 9.678 1.867 1.00 97.31 181 LEU A CA 1
ATOM 1436 C C . LEU A 1 181 ? -6.393 9.947 0.622 1.00 97.31 181 LEU A C 1
ATOM 1438 O O . LEU A 1 181 ? -7.343 9.211 0.374 1.00 97.31 181 LEU A O 1
ATOM 1442 N N . MET A 1 182 ? -6.015 10.925 -0.204 1.00 97.31 182 MET A N 1
ATOM 1443 C CA . MET A 1 182 ? -6.695 11.215 -1.467 1.00 97.31 182 MET A CA 1
ATOM 1444 C C . MET A 1 182 ? -6.666 10.018 -2.429 1.00 97.31 182 MET A C 1
ATOM 1446 O O . MET A 1 182 ? -7.701 9.672 -3.002 1.00 97.31 182 MET A O 1
ATOM 1450 N N . VAL A 1 183 ? -5.518 9.347 -2.570 1.00 97.69 183 VAL A N 1
ATOM 1451 C CA . VAL A 1 183 ? -5.402 8.129 -3.391 1.00 97.69 183 VAL A CA 1
ATOM 1452 C C . VAL A 1 183 ? -6.284 7.008 -2.831 1.00 97.69 183 VAL A C 1
ATOM 1454 O O . VAL A 1 183 ? -7.006 6.353 -3.585 1.00 97.69 183 VAL A O 1
ATOM 1457 N N . ALA A 1 184 ? -6.303 6.812 -1.510 1.00 97.69 184 ALA A N 1
ATOM 1458 C CA . ALA A 1 184 ? -7.126 5.783 -0.875 1.00 97.69 184 ALA A CA 1
ATOM 1459 C C . ALA A 1 184 ? -8.638 6.066 -0.949 1.00 97.69 184 ALA A C 1
ATOM 1461 O O . ALA A 1 184 ? -9.438 5.138 -1.092 1.00 97.69 184 ALA A O 1
ATOM 1462 N N . MET A 1 185 ? -9.049 7.333 -0.890 1.00 97.50 185 MET A N 1
ATOM 1463 C CA . MET A 1 185 ? -10.447 7.735 -1.074 1.00 97.50 185 MET A CA 1
ATOM 1464 C C . MET A 1 185 ? -10.949 7.425 -2.486 1.00 97.50 185 MET A C 1
ATOM 1466 O O . MET A 1 185 ? -12.103 7.038 -2.652 1.00 97.50 185 MET A O 1
ATOM 1470 N N . ARG A 1 186 ? -10.088 7.585 -3.499 1.00 96.88 186 ARG A N 1
ATOM 1471 C CA . ARG A 1 186 ? -10.423 7.315 -4.905 1.00 96.88 186 ARG A CA 1
ATOM 1472 C C . ARG A 1 186 ? -10.446 5.825 -5.238 1.00 96.88 186 ARG A C 1
ATOM 1474 O O . ARG A 1 186 ? -11.262 5.403 -6.051 1.00 96.88 186 ARG A O 1
ATOM 1481 N N . ASN A 1 187 ? -9.582 5.038 -4.599 1.00 98.25 187 ASN A N 1
ATOM 1482 C CA . ASN A 1 187 ? -9.328 3.648 -4.969 1.00 98.25 187 ASN A CA 1
ATOM 1483 C C . ASN A 1 187 ? -9.621 2.707 -3.801 1.00 98.25 187 ASN A C 1
ATOM 1485 O O . ASN A 1 187 ? -8.898 2.715 -2.807 1.00 98.25 187 ASN A O 1
ATOM 1489 N N . SER A 1 188 ? -10.652 1.864 -3.904 1.00 97.75 188 SER A N 1
ATOM 1490 C CA . SER A 1 188 ? -11.072 0.958 -2.818 1.00 97.75 188 SER A CA 1
ATOM 1491 C C . SER A 1 188 ? -10.081 -0.169 -2.511 1.00 97.75 188 SER A C 1
ATOM 1493 O O . SER A 1 188 ? -10.132 -0.745 -1.429 1.00 97.75 188 SER A O 1
ATOM 1495 N N . ASN A 1 189 ? -9.189 -0.486 -3.449 1.00 98.31 189 ASN A N 1
ATOM 1496 C CA . ASN A 1 189 ? -8.137 -1.497 -3.327 1.00 98.31 189 ASN A CA 1
ATOM 1497 C C . ASN A 1 189 ? -6.846 -0.970 -2.682 1.00 98.31 189 ASN A C 1
ATOM 1499 O O . ASN A 1 189 ? -5.863 -1.704 -2.598 1.00 98.31 189 ASN A O 1
ATOM 1503 N N . VAL A 1 190 ? -6.827 0.285 -2.230 1.00 98.25 190 VAL A N 1
ATOM 1504 C CA . VAL A 1 190 ? -5.683 0.862 -1.518 1.00 98.25 190 VAL A CA 1
ATOM 1505 C C . VAL A 1 190 ? -5.835 0.650 -0.009 1.00 98.25 190 VAL A C 1
ATOM 1507 O O . VAL A 1 190 ? -6.920 0.782 0.548 1.00 98.25 190 VAL A O 1
ATOM 1510 N N . TYR A 1 191 ? -4.755 0.329 0.679 1.00 97.31 191 TYR A N 1
ATOM 1511 C CA . TYR A 1 191 ? -4.728 0.038 2.106 1.00 97.31 191 TYR A CA 1
ATOM 1512 C C . TYR A 1 191 ? -3.587 0.804 2.763 1.00 97.31 191 TYR A C 1
ATOM 1514 O O . TYR A 1 191 ? -2.618 1.173 2.099 1.00 97.31 191 TYR A O 1
ATOM 1522 N N . PHE A 1 192 ? -3.675 1.007 4.072 1.00 95.56 192 PHE A N 1
ATOM 1523 C CA . PHE A 1 192 ? -2.607 1.608 4.867 1.00 95.56 192 PHE A CA 1
ATOM 1524 C C . PHE A 1 192 ? -2.052 0.645 5.904 1.00 95.56 192 PHE A C 1
ATOM 1526 O O . PHE A 1 192 ? -2.702 -0.328 6.282 1.00 95.56 192 PHE A O 1
ATOM 1533 N N . ASP A 1 193 ? -0.866 0.970 6.410 1.00 89.94 193 ASP A N 1
ATOM 1534 C CA . ASP A 1 193 ? -0.370 0.450 7.676 1.00 89.94 193 ASP A CA 1
ATOM 1535 C C . ASP A 1 193 ? -0.082 1.584 8.665 1.00 89.94 193 ASP A C 1
ATOM 1537 O O . ASP A 1 193 ? 0.034 2.750 8.287 1.00 89.94 193 ASP A O 1
ATOM 1541 N N . ILE A 1 194 ? 0.019 1.246 9.949 1.00 87.06 194 ILE A N 1
ATOM 1542 C CA . ILE A 1 194 ? 0.258 2.229 11.016 1.00 87.06 194 ILE A CA 1
ATOM 1543 C C . ILE A 1 194 ? 1.743 2.524 11.275 1.00 87.06 194 ILE A C 1
ATOM 1545 O O . ILE A 1 194 ? 2.073 3.129 12.296 1.00 87.06 194 ILE A O 1
ATOM 1549 N N . VAL A 1 195 ? 2.648 2.080 10.401 1.00 82.44 195 VAL A N 1
ATOM 1550 C CA . VAL A 1 195 ? 4.090 2.203 10.633 1.00 82.44 195 VAL A CA 1
ATOM 1551 C C . VAL A 1 195 ? 4.484 3.677 10.721 1.00 82.44 195 VAL A C 1
ATOM 1553 O O . VAL A 1 195 ? 4.247 4.433 9.787 1.00 82.44 195 VAL A O 1
ATOM 1556 N N . ASP A 1 196 ? 5.148 4.096 11.802 1.00 79.12 196 ASP A N 1
ATOM 1557 C CA . ASP A 1 196 ? 5.701 5.458 11.947 1.00 79.12 196 ASP A CA 1
ATOM 1558 C C . ASP A 1 196 ? 4.702 6.608 11.657 1.00 79.12 196 ASP A C 1
ATOM 1560 O O . ASP A 1 196 ? 5.105 7.717 11.298 1.00 79.12 196 ASP A O 1
ATOM 1564 N N . THR A 1 197 ? 3.399 6.363 11.813 1.00 86.50 197 THR A N 1
ATOM 1565 C CA . THR A 1 197 ? 2.351 7.383 11.663 1.00 86.50 197 THR A CA 1
ATOM 1566 C C . THR A 1 197 ? 2.085 8.114 12.986 1.00 86.50 197 THR A C 1
ATOM 1568 O O . THR A 1 197 ? 2.678 7.803 14.023 1.00 86.50 197 THR A O 1
ATOM 1571 N N . THR A 1 198 ? 1.184 9.095 12.973 1.00 91.44 198 THR A N 1
ATOM 1572 C CA . THR A 1 198 ? 0.707 9.781 14.182 1.00 91.44 198 THR A CA 1
ATOM 1573 C C . THR A 1 198 ? -0.696 9.301 14.576 1.00 91.44 198 THR A C 1
ATOM 1575 O O . THR A 1 198 ? -1.455 8.833 13.721 1.00 91.44 198 THR A O 1
ATOM 1578 N N . PRO A 1 199 ? -1.085 9.408 15.861 1.00 94.31 199 PRO A N 1
ATOM 1579 C CA . PRO A 1 199 ? -2.454 9.118 16.286 1.00 94.31 199 PRO A CA 1
ATOM 1580 C C . PRO A 1 199 ? -3.512 9.934 15.529 1.00 94.31 199 PRO A C 1
ATOM 1582 O O . PRO A 1 199 ? -4.582 9.413 15.217 1.00 94.31 199 PRO A O 1
ATOM 1585 N N . GLU A 1 200 ? -3.206 11.190 15.197 1.00 95.75 200 GLU A N 1
ATOM 1586 C CA . GLU A 1 200 ? -4.092 12.096 14.465 1.00 95.75 200 GLU A CA 1
ATOM 1587 C C . GLU A 1 200 ? -4.314 11.619 13.023 1.00 95.75 200 GLU A C 1
ATOM 1589 O O . GLU A 1 200 ? -5.455 11.561 12.558 1.00 95.75 200 GLU A O 1
ATOM 1594 N N . HIS A 1 201 ? -3.241 11.210 12.334 1.00 96.00 201 HIS A N 1
ATOM 1595 C CA . HIS A 1 201 ? -3.313 10.627 10.989 1.00 96.00 201 HIS A CA 1
ATOM 1596 C C . HIS A 1 201 ? -4.078 9.311 10.991 1.00 96.00 201 HIS A C 1
ATOM 1598 O O . HIS A 1 201 ? -4.962 9.124 10.155 1.00 96.00 201 HIS A O 1
ATOM 1604 N N . LEU A 1 202 ? -3.813 8.428 11.961 1.00 96.31 202 LEU A N 1
ATOM 1605 C CA . LEU A 1 202 ? -4.565 7.183 12.083 1.00 96.31 202 LEU A CA 1
ATOM 1606 C C . LEU A 1 202 ? -6.059 7.454 12.292 1.00 96.31 202 LEU A C 1
ATOM 1608 O O . LEU A 1 202 ? -6.879 6.882 11.577 1.00 96.31 202 LEU A O 1
ATOM 1612 N N . ARG A 1 203 ? -6.427 8.322 13.242 1.00 97.62 203 ARG A N 1
ATOM 1613 C CA . ARG A 1 203 ? -7.835 8.649 13.508 1.00 97.62 203 ARG A CA 1
ATOM 1614 C C . ARG A 1 203 ? -8.521 9.164 12.244 1.00 97.62 203 ARG A C 1
ATOM 1616 O O . ARG A 1 203 ? -9.561 8.635 11.856 1.00 97.62 203 ARG A O 1
ATOM 1623 N N . ARG A 1 204 ? -7.900 10.130 11.559 1.00 97.75 204 ARG A N 1
ATOM 1624 C CA . ARG A 1 204 ? -8.429 10.709 10.318 1.00 97.75 204 ARG A CA 1
ATOM 1625 C C . ARG A 1 204 ? -8.557 9.671 9.200 1.00 97.75 204 ARG A C 1
ATOM 1627 O O . ARG A 1 204 ? -9.561 9.678 8.488 1.00 97.75 204 ARG A O 1
ATOM 1634 N N . ALA A 1 205 ? -7.594 8.762 9.057 1.00 97.75 205 ALA A N 1
ATOM 1635 C CA . ALA A 1 205 ? -7.673 7.669 8.093 1.00 97.75 205 ALA A CA 1
ATOM 1636 C C . ALA A 1 205 ? -8.828 6.711 8.420 1.00 97.75 205 ALA A C 1
ATOM 1638 O O . ALA A 1 205 ? -9.638 6.425 7.541 1.00 97.75 205 ALA A O 1
ATOM 1639 N N . VAL A 1 206 ? -8.971 6.282 9.681 1.00 98.25 206 VAL A N 1
ATOM 1640 C CA . VAL A 1 206 ? -10.078 5.406 10.100 1.00 98.25 206 VAL A CA 1
ATOM 1641 C C . VAL A 1 206 ? -11.432 6.066 9.829 1.00 98.25 206 VAL A C 1
ATOM 1643 O O . VAL A 1 206 ? -12.337 5.399 9.335 1.00 98.25 206 VAL A O 1
ATOM 1646 N N . ASP A 1 207 ? -11.572 7.362 10.112 1.00 98.31 207 ASP A N 1
ATOM 1647 C CA . ASP A 1 207 ? -12.829 8.094 9.898 1.00 98.31 207 ASP A CA 1
ATOM 1648 C C . ASP A 1 207 ? -13.169 8.274 8.412 1.00 98.31 207 ASP A C 1
ATOM 1650 O O . ASP A 1 207 ? -14.339 8.393 8.056 1.00 98.31 207 ASP A O 1
ATOM 1654 N N . THR A 1 208 ? -12.156 8.283 7.542 1.00 98.12 208 THR A N 1
ATOM 1655 C CA . THR A 1 208 ? -12.323 8.571 6.111 1.00 98.12 208 THR A CA 1
ATOM 1656 C C . THR A 1 208 ? -12.478 7.307 5.265 1.00 98.12 208 THR A C 1
ATOM 1658 O O . THR A 1 208 ? -13.354 7.256 4.405 1.00 98.12 208 THR A O 1
ATOM 1661 N N . ILE A 1 209 ? -11.623 6.298 5.472 1.00 97.94 209 ILE A N 1
ATOM 1662 C CA . ILE A 1 209 ? -11.575 5.086 4.633 1.00 97.94 209 ILE A CA 1
ATOM 1663 C C . ILE A 1 209 ? -11.973 3.803 5.371 1.00 97.94 209 ILE A C 1
ATOM 1665 O O . ILE A 1 209 ? -12.099 2.770 4.722 1.00 97.94 209 ILE A O 1
ATOM 1669 N N . GLY A 1 210 ? -12.190 3.864 6.688 1.00 98.12 210 GLY A N 1
ATOM 1670 C CA . GLY A 1 210 ? -12.527 2.701 7.509 1.00 98.12 210 GLY A CA 1
ATOM 1671 C C . GLY A 1 210 ? -11.305 1.974 8.080 1.00 98.12 210 GLY A C 1
ATOM 1672 O O . GLY A 1 210 ? -10.216 1.963 7.506 1.00 98.12 210 GLY A O 1
ATOM 1673 N N . ALA A 1 211 ? -11.488 1.354 9.251 1.00 97.06 211 ALA A N 1
ATOM 1674 C CA . ALA A 1 211 ? -10.453 0.548 9.907 1.00 97.06 211 ALA A CA 1
ATOM 1675 C C . ALA A 1 211 ? -10.155 -0.760 9.153 1.00 97.06 211 ALA A C 1
ATOM 1677 O O . ALA A 1 211 ? -9.039 -1.268 9.218 1.00 97.06 211 ALA A O 1
ATOM 1678 N N . ASP A 1 212 ? -11.119 -1.261 8.378 1.00 96.69 212 ASP A N 1
ATOM 1679 C CA . ASP A 1 212 ? -11.016 -2.449 7.524 1.00 96.69 212 ASP A CA 1
ATOM 1680 C C . ASP A 1 212 ? -10.113 -2.249 6.291 1.00 96.69 212 ASP A C 1
ATOM 1682 O O . ASP A 1 212 ? -9.917 -3.167 5.489 1.00 96.69 212 ASP A O 1
ATOM 1686 N N . ARG A 1 213 ? -9.553 -1.042 6.135 1.00 97.12 213 ARG A N 1
ATOM 1687 C CA . ARG A 1 213 ? -8.553 -0.690 5.121 1.00 97.12 213 ARG A CA 1
ATOM 1688 C C . ARG A 1 213 ? -7.200 -0.286 5.709 1.00 97.12 213 ARG A C 1
ATOM 1690 O O . ARG A 1 213 ? -6.329 0.197 4.987 1.00 97.12 213 ARG A O 1
ATOM 1697 N N . ILE A 1 214 ? -7.002 -0.497 7.007 1.00 95.81 214 ILE A N 1
ATOM 1698 C CA . ILE A 1 214 ? -5.777 -0.146 7.726 1.00 95.81 214 ILE A CA 1
ATOM 1699 C C . ILE A 1 214 ? -5.253 -1.397 8.435 1.00 95.81 214 ILE A C 1
ATOM 1701 O O . ILE A 1 214 ? -6.031 -2.206 8.931 1.00 95.81 214 ILE A O 1
ATOM 1705 N N . MET A 1 215 ? -3.934 -1.579 8.457 1.00 89.88 215 MET A N 1
ATOM 1706 C CA . MET A 1 215 ? -3.262 -2.744 9.032 1.00 89.88 215 MET A CA 1
ATOM 1707 C C . MET A 1 215 ? -2.230 -2.356 10.084 1.00 89.88 215 MET A C 1
ATOM 1709 O O . MET A 1 215 ? -1.566 -1.321 10.016 1.00 89.88 215 MET A O 1
ATOM 1713 N N . PHE A 1 216 ? -2.051 -3.231 11.060 1.00 85.31 216 PHE A N 1
ATOM 1714 C CA . PHE A 1 216 ? -1.010 -3.090 12.055 1.00 85.31 216 PHE A CA 1
ATOM 1715 C C . PHE A 1 216 ? 0.351 -3.423 11.451 1.00 85.31 216 PHE A C 1
ATOM 1717 O O . PHE A 1 216 ? 0.534 -4.505 10.899 1.00 85.31 216 PHE A O 1
ATOM 1724 N N . GLY A 1 217 ? 1.314 -2.518 11.608 1.00 80.56 217 GLY A N 1
ATOM 1725 C CA . GLY A 1 217 ? 2.688 -2.685 11.159 1.00 80.56 217 GLY A CA 1
ATOM 1726 C C . GLY A 1 217 ? 3.650 -1.978 12.105 1.00 80.56 217 GLY A C 1
ATOM 1727 O O . GLY A 1 217 ? 3.307 -0.936 12.655 1.00 80.56 217 GLY A O 1
ATOM 1728 N N . THR A 1 218 ? 4.847 -2.535 12.304 1.00 72.94 218 THR A N 1
ATOM 1729 C CA . THR A 1 218 ? 5.870 -1.937 13.190 1.00 72.94 218 THR A CA 1
ATOM 1730 C C . THR A 1 218 ? 7.155 -1.516 12.486 1.00 72.94 218 THR A C 1
ATOM 1732 O O . THR A 1 218 ? 7.935 -0.773 13.074 1.00 72.94 218 THR A O 1
ATOM 1735 N N . ASP A 1 219 ? 7.396 -2.034 11.273 1.00 71.31 219 ASP A N 1
ATOM 1736 C CA . ASP A 1 219 ? 8.647 -1.886 10.511 1.00 71.31 219 ASP A CA 1
ATOM 1737 C C . ASP A 1 219 ? 9.904 -1.987 11.388 1.00 71.31 219 ASP A C 1
ATOM 1739 O O . ASP A 1 219 ? 10.766 -1.103 11.429 1.00 71.31 219 ASP A O 1
ATOM 1743 N N . TRP A 1 220 ? 9.989 -3.081 12.154 1.00 61.44 220 TRP A N 1
ATOM 1744 C CA . TRP A 1 220 ? 11.105 -3.292 13.062 1.00 61.44 220 TRP A CA 1
ATOM 1745 C C . TRP A 1 220 ? 12.421 -3.378 12.277 1.00 61.44 220 TRP A C 1
ATOM 1747 O O . TRP A 1 220 ? 12.745 -4.388 11.639 1.00 61.44 220 TRP A O 1
ATOM 1757 N N . CYS A 1 221 ? 13.222 -2.315 12.370 1.00 50.75 221 CYS A N 1
ATOM 1758 C CA . CYS A 1 221 ? 14.573 -2.269 11.839 1.00 50.75 221 CYS A CA 1
ATOM 1759 C C . CYS A 1 221 ? 15.561 -1.773 12.904 1.00 50.75 221 CYS A C 1
ATOM 1761 O O . CYS A 1 221 ? 15.366 -0.761 13.569 1.00 50.75 221 CYS A O 1
ATOM 1763 N N . CYS A 1 222 ? 16.699 -2.455 13.033 1.00 41.34 222 CYS A N 1
ATOM 1764 C CA . CYS A 1 222 ? 17.780 -2.099 13.960 1.00 41.34 222 CYS A CA 1
ATOM 1765 C C . CYS A 1 222 ? 18.580 -0.840 13.540 1.00 41.34 222 CYS A C 1
ATOM 1767 O O . CYS A 1 222 ? 19.739 -0.685 13.922 1.00 41.34 222 CYS A O 1
ATOM 1769 N N . ILE A 1 223 ? 18.005 0.018 12.689 1.00 41.66 223 ILE A N 1
ATOM 1770 C CA . ILE A 1 223 ? 18.658 1.184 12.070 1.00 41.66 223 ILE A CA 1
ATOM 1771 C C . ILE A 1 223 ? 18.204 2.486 12.744 1.00 41.66 223 ILE A C 1
ATOM 1773 O O . ILE A 1 223 ? 18.913 3.494 12.702 1.00 41.66 223 ILE A O 1
ATOM 1777 N N . THR A 1 224 ? 17.053 2.485 13.415 1.00 43.66 224 THR A N 1
ATOM 1778 C CA . THR A 1 224 ? 16.664 3.591 14.286 1.00 43.66 224 THR A CA 1
ATOM 1779 C C . THR A 1 224 ? 17.618 3.639 15.474 1.00 43.66 224 THR A C 1
ATOM 1781 O O . THR A 1 224 ? 17.452 2.925 16.457 1.00 43.66 224 THR A O 1
ATOM 1784 N N . ARG A 1 225 ? 18.619 4.523 15.392 1.00 39.19 225 ARG A N 1
ATOM 1785 C CA . ARG A 1 225 ? 19.618 4.808 16.443 1.00 39.19 225 ARG A CA 1
ATOM 1786 C C . ARG A 1 225 ? 19.004 5.171 17.810 1.00 39.19 225 ARG A C 1
ATOM 1788 O O . ARG A 1 225 ? 19.720 5.226 18.801 1.00 39.19 225 ARG A O 1
ATOM 1795 N N . TRP A 1 226 ? 17.700 5.425 17.841 1.00 40.28 226 TRP A N 1
ATOM 1796 C CA . TRP A 1 226 ? 16.916 5.881 18.986 1.00 40.28 226 TRP A CA 1
ATOM 1797 C C . TRP A 1 226 ? 16.046 4.788 19.620 1.00 40.28 226 TRP A C 1
ATOM 1799 O O . TRP A 1 226 ? 15.265 5.092 20.515 1.00 40.28 226 TRP A O 1
ATOM 1809 N N . ILE A 1 227 ? 16.138 3.541 19.147 1.00 46.69 227 ILE A N 1
ATOM 1810 C CA . ILE A 1 227 ? 15.357 2.415 19.669 1.00 46.69 227 ILE A CA 1
ATOM 1811 C C . ILE A 1 227 ? 16.334 1.362 20.170 1.00 46.69 227 ILE A C 1
ATOM 1813 O O . ILE A 1 227 ? 17.033 0.721 19.384 1.00 46.69 227 ILE A O 1
ATOM 1817 N N . SER A 1 228 ? 16.416 1.245 21.491 1.00 46.88 228 SER A N 1
ATOM 1818 C CA . SER A 1 228 ? 17.395 0.397 22.170 1.00 46.88 228 SER A CA 1
ATOM 1819 C C . SER A 1 228 ? 16.842 -0.996 22.475 1.00 46.88 228 SER A C 1
ATOM 1821 O O . SER A 1 228 ? 17.631 -1.936 22.561 1.00 46.88 228 SER A O 1
ATOM 1823 N N . GLU A 1 229 ? 15.513 -1.157 22.575 1.00 50.75 229 GLU A N 1
ATOM 1824 C CA . GLU A 1 229 ? 14.870 -2.431 22.918 1.00 50.75 229 GLU A CA 1
ATOM 1825 C C . GLU A 1 229 ? 13.724 -2.821 21.949 1.00 50.75 229 GLU A C 1
ATOM 1827 O O . GLU A 1 229 ? 12.917 -1.975 21.570 1.00 50.75 229 GLU A O 1
ATOM 1832 N N . PRO A 1 230 ? 13.619 -4.106 21.534 1.00 49.62 230 PRO A N 1
ATOM 1833 C CA . PRO A 1 230 ? 12.545 -4.626 20.670 1.00 49.62 230 PRO A CA 1
ATOM 1834 C C . PRO A 1 230 ? 11.109 -4.436 21.159 1.00 49.62 230 PRO A C 1
ATOM 1836 O O . PRO A 1 230 ? 10.216 -4.253 20.329 1.00 49.62 230 PRO A O 1
ATOM 1839 N N . GLY A 1 231 ? 10.884 -4.469 22.477 1.00 53.41 231 GLY A N 1
ATOM 1840 C CA . GLY A 1 231 ? 9.555 -4.259 23.067 1.00 53.41 231 GLY A CA 1
ATOM 1841 C C . GLY A 1 231 ? 9.000 -2.866 22.768 1.00 53.41 231 GLY A C 1
ATOM 1842 O O . GLY A 1 231 ? 7.826 -2.724 22.430 1.00 53.41 231 GLY A O 1
ATOM 1843 N N . ASP A 1 232 ? 9.880 -1.861 22.730 1.00 61.81 232 ASP A N 1
ATOM 1844 C CA . ASP A 1 232 ? 9.506 -0.458 22.557 1.00 61.81 232 ASP A CA 1
ATOM 1845 C C . ASP A 1 232 ? 8.784 -0.176 21.240 1.00 61.81 232 ASP A C 1
ATOM 1847 O O . ASP A 1 232 ? 7.991 0.759 21.170 1.00 61.81 232 ASP A O 1
ATOM 1851 N N . CYS A 1 233 ? 9.063 -0.925 20.170 1.00 63.72 233 CYS A N 1
ATOM 1852 C CA . CYS A 1 233 ? 8.393 -0.685 18.894 1.00 63.72 233 CYS A CA 1
ATOM 1853 C C . CYS A 1 233 ? 6.981 -1.241 18.868 1.00 63.72 233 CYS A C 1
ATOM 1855 O O . CYS A 1 233 ? 6.080 -0.546 18.409 1.00 63.72 233 CYS A O 1
ATOM 1857 N N . TYR A 1 234 ? 6.778 -2.474 19.328 1.00 71.00 234 TYR A N 1
ATOM 1858 C CA . TYR A 1 234 ? 5.448 -3.078 19.320 1.00 71.00 234 TYR A CA 1
ATOM 1859 C C . TYR A 1 234 ? 4.515 -2.325 20.273 1.00 71.00 234 TYR A C 1
ATOM 1861 O O . TYR A 1 234 ? 3.449 -1.870 19.858 1.00 71.00 234 TYR A O 1
ATOM 1869 N N . ASP A 1 235 ? 4.976 -2.072 21.500 1.00 74.94 235 ASP A N 1
ATOM 1870 C CA . ASP A 1 235 ? 4.197 -1.372 22.523 1.00 74.94 235 ASP A CA 1
ATOM 1871 C C . ASP A 1 235 ? 3.894 0.077 22.118 1.00 74.94 235 ASP A C 1
ATOM 1873 O O . ASP A 1 235 ? 2.795 0.578 22.359 1.00 74.94 235 ASP A O 1
ATOM 1877 N N . ARG A 1 236 ? 4.820 0.754 21.423 1.00 75.88 236 ARG A N 1
ATOM 1878 C CA . ARG A 1 236 ? 4.573 2.099 20.880 1.00 75.88 236 ARG A CA 1
ATOM 1879 C C . ARG A 1 236 ? 3.468 2.109 19.830 1.00 75.88 236 ARG A C 1
ATOM 1881 O O . ARG A 1 236 ? 2.648 3.025 19.852 1.00 75.88 236 ARG A O 1
ATOM 1888 N N . HIS A 1 237 ? 3.444 1.132 18.924 1.00 79.94 237 HIS A N 1
ATOM 1889 C CA . HIS A 1 237 ? 2.403 1.049 17.897 1.00 79.94 237 HIS A CA 1
ATOM 1890 C C . HIS A 1 237 ? 1.054 0.621 18.497 1.00 79.94 237 HIS A C 1
ATOM 1892 O O . HIS A 1 237 ? 0.020 1.131 18.078 1.00 79.94 237 HIS A O 1
ATOM 1898 N N . LEU A 1 238 ? 1.036 -0.213 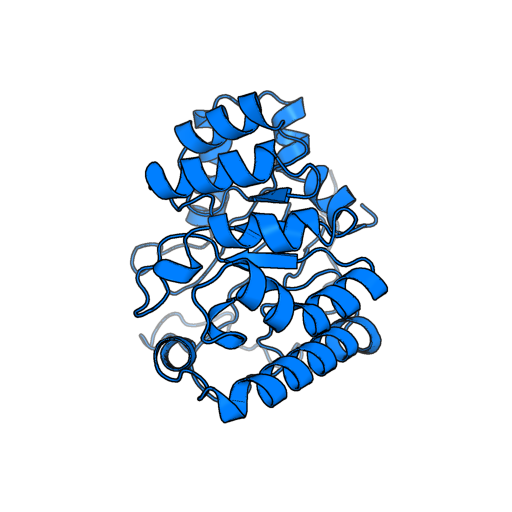19.543 1.00 83.69 238 LEU A N 1
ATOM 1899 C CA . LEU A 1 238 ? -0.192 -0.473 20.306 1.00 83.69 238 LEU A CA 1
ATOM 1900 C C . LEU A 1 238 ? -0.709 0.783 21.021 1.00 83.69 238 LEU A C 1
ATOM 1902 O O . LEU A 1 238 ? -1.896 1.095 20.930 1.00 83.69 238 LEU A O 1
ATOM 1906 N N . ALA A 1 239 ? 0.179 1.544 21.666 1.00 86.94 239 ALA A N 1
ATOM 1907 C CA . ALA A 1 239 ? -0.178 2.801 22.321 1.00 86.94 239 ALA A CA 1
ATOM 1908 C C . ALA A 1 239 ? -0.666 3.867 21.324 1.00 86.94 239 ALA A C 1
ATOM 1910 O O . ALA A 1 239 ? -1.425 4.762 21.694 1.00 86.94 239 ALA A O 1
ATOM 1911 N N . LEU A 1 240 ? -0.239 3.795 20.059 1.00 88.19 240 LEU A N 1
ATOM 1912 C CA . LEU A 1 240 ? -0.743 4.650 18.984 1.00 88.19 240 LEU A CA 1
ATOM 1913 C C . LEU A 1 240 ? -2.234 4.392 18.736 1.00 88.19 240 LEU A C 1
ATOM 1915 O O . LEU A 1 240 ? -2.991 5.354 18.621 1.00 88.19 240 LEU A O 1
ATOM 1919 N N . LEU A 1 241 ? -2.667 3.126 18.736 1.00 89.19 241 LEU A N 1
ATOM 1920 C CA . LEU A 1 241 ? -4.083 2.765 18.615 1.00 89.19 241 LEU A CA 1
ATOM 1921 C C . LEU A 1 241 ? -4.915 3.368 19.761 1.00 89.19 241 LEU A C 1
ATOM 1923 O O . LEU A 1 241 ? -5.971 3.953 19.515 1.00 89.19 241 LEU A O 1
ATOM 1927 N N . ASP A 1 242 ? -4.412 3.304 20.999 1.00 92.44 242 ASP A N 1
ATOM 1928 C CA . ASP A 1 242 ? -5.095 3.892 22.163 1.00 92.44 242 ASP A CA 1
ATOM 1929 C C . ASP A 1 242 ? -5.218 5.415 22.051 1.00 92.44 242 ASP A C 1
ATOM 1931 O O . ASP A 1 242 ? -6.287 5.981 22.288 1.00 92.44 242 ASP A O 1
ATOM 1935 N N . LYS A 1 243 ? -4.135 6.085 21.642 1.00 94.81 243 LYS A N 1
ATOM 1936 C CA . LYS A 1 243 ? -4.103 7.543 21.449 1.00 94.81 243 LYS A CA 1
ATOM 1937 C C . LYS A 1 243 ? -5.002 8.010 20.306 1.00 94.81 243 LYS A C 1
ATOM 1939 O O . LYS A 1 243 ? -5.534 9.109 20.372 1.00 94.81 243 LYS A O 1
ATOM 1944 N N . ALA A 1 244 ? -5.186 7.184 19.278 1.00 95.12 244 ALA A N 1
ATOM 1945 C CA . ALA A 1 244 ? -6.112 7.451 18.180 1.00 95.12 24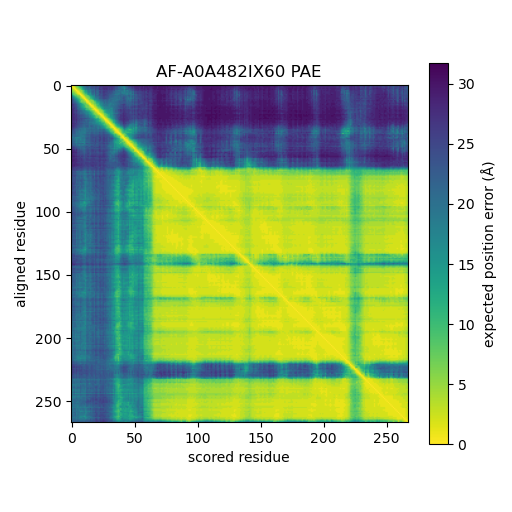4 ALA A CA 1
ATOM 1946 C C . ALA A 1 244 ? -7.575 7.131 18.541 1.00 95.12 244 ALA A C 1
ATOM 1948 O O . ALA A 1 244 ? -8.459 7.235 17.688 1.00 95.12 244 ALA A O 1
ATOM 1949 N N . HIS A 1 245 ? -7.846 6.717 19.786 1.00 96.06 245 HIS A N 1
ATOM 1950 C CA . HIS A 1 245 ? -9.182 6.398 20.285 1.00 96.06 245 HIS A CA 1
ATOM 1951 C C . HIS A 1 245 ? -9.935 5.397 19.390 1.00 96.06 245 HIS A C 1
ATOM 1953 O O . HIS A 1 245 ? -11.124 5.567 19.110 1.00 96.06 245 HIS A O 1
ATOM 1959 N N . VAL A 1 246 ? -9.245 4.365 18.888 1.00 93.25 246 VAL A N 1
ATOM 1960 C CA . VAL A 1 246 ? -9.903 3.313 18.098 1.00 93.25 246 VAL A CA 1
ATOM 1961 C C . VAL A 1 246 ? -10.826 2.478 18.989 1.00 93.25 246 VAL A C 1
ATOM 1963 O O . VAL A 1 246 ? -10.492 2.132 20.122 1.00 93.25 246 VAL A O 1
ATOM 1966 N N . THR A 1 247 ? -12.012 2.152 18.481 1.00 96.31 247 THR A N 1
ATOM 1967 C CA . THR A 1 247 ? -12.947 1.250 19.173 1.00 96.31 247 THR A CA 1
ATOM 1968 C C . THR A 1 247 ? -12.430 -0.192 19.158 1.00 96.31 247 THR A C 1
ATOM 1970 O O . THR A 1 247 ? -11.560 -0.530 18.359 1.00 96.31 247 THR A O 1
ATOM 1973 N N . ALA A 1 248 ? -12.993 -1.073 19.990 1.00 92.88 248 ALA A N 1
ATOM 1974 C CA . ALA A 1 248 ? -12.593 -2.485 20.032 1.00 92.88 248 ALA A CA 1
ATOM 1975 C C . ALA A 1 248 ? -12.725 -3.191 18.667 1.00 92.88 248 ALA A C 1
ATOM 1977 O O . ALA A 1 248 ? -11.812 -3.897 18.254 1.00 92.88 248 ALA A O 1
ATOM 1978 N N . ASN A 1 249 ? -13.811 -2.938 17.928 1.00 94.56 249 ASN A N 1
ATOM 1979 C CA . ASN A 1 249 ? -13.999 -3.525 16.597 1.00 94.56 249 ASN A CA 1
ATOM 1980 C C . ASN A 1 249 ? -12.972 -2.984 15.591 1.00 94.56 249 ASN A C 1
ATOM 1982 O O . ASN A 1 249 ? -12.337 -3.762 14.890 1.00 94.56 249 ASN A O 1
ATOM 1986 N N . GLN A 1 250 ? -12.757 -1.662 15.573 1.00 94.38 250 GLN A N 1
ATOM 1987 C CA . GLN A 1 250 ? -11.739 -1.038 14.715 1.00 94.38 250 GLN A CA 1
ATOM 1988 C C . GLN A 1 250 ? -10.333 -1.554 15.041 1.00 94.38 250 GLN A C 1
ATOM 1990 O O . GLN A 1 250 ? -9.512 -1.728 14.147 1.00 94.38 250 GLN A O 1
ATOM 1995 N N . ARG A 1 251 ? -10.053 -1.801 16.325 1.00 89.75 251 ARG A N 1
ATOM 1996 C CA . ARG A 1 251 ? -8.793 -2.380 16.783 1.00 89.75 251 ARG A CA 1
ATOM 1997 C C . ARG A 1 251 ? -8.587 -3.778 16.215 1.00 89.75 251 ARG A C 1
ATOM 1999 O O . ARG A 1 251 ? -7.518 -4.028 15.686 1.00 89.75 251 ARG A O 1
ATOM 2006 N N . GLU A 1 252 ? -9.583 -4.661 16.275 1.00 86.19 252 GLU A N 1
ATOM 2007 C CA . GLU A 1 252 ? -9.476 -6.003 15.680 1.00 86.19 252 GLU A CA 1
ATOM 2008 C C . GLU A 1 252 ? -9.282 -5.952 14.160 1.00 86.19 252 GLU A C 1
ATOM 2010 O O . GLU A 1 252 ? -8.500 -6.735 13.609 1.00 86.19 252 GLU A O 1
ATOM 2015 N N . ASP A 1 253 ? -9.957 -5.014 13.489 1.00 86.94 253 ASP A N 1
ATOM 2016 C CA . ASP A 1 253 ? -9.783 -4.801 12.053 1.00 86.94 253 ASP A CA 1
ATOM 2017 C C . ASP A 1 253 ? -8.329 -4.438 11.722 1.00 86.94 253 ASP A C 1
ATOM 2019 O O . ASP A 1 253 ? -7.695 -5.107 10.901 1.00 86.94 253 ASP A O 1
ATOM 2023 N N . ILE A 1 254 ? -7.772 -3.454 12.437 1.00 85.56 254 ILE A N 1
ATOM 2024 C CA . ILE A 1 254 ? -6.394 -2.987 12.248 1.00 85.56 254 ILE A CA 1
ATOM 2025 C C . ILE A 1 254 ? -5.377 -4.051 12.666 1.00 85.56 254 ILE A C 1
ATOM 2027 O O . ILE A 1 254 ? -4.419 -4.312 11.940 1.00 85.56 254 ILE A O 1
ATOM 2031 N N . GLU A 1 255 ? -5.554 -4.667 13.832 1.00 85.00 255 GLU A N 1
ATOM 2032 C CA . GLU A 1 255 ? -4.572 -5.583 14.413 1.00 85.00 255 GLU A CA 1
ATOM 2033 C C . GLU A 1 255 ? -4.418 -6.874 13.621 1.00 85.00 255 GLU A C 1
ATOM 2035 O O . GLU A 1 255 ? -3.304 -7.401 13.583 1.00 85.00 255 GLU A O 1
ATOM 2040 N N . TRP A 1 256 ? -5.486 -7.387 12.996 1.00 78.81 256 TRP A N 1
ATOM 2041 C CA . TRP A 1 256 ? -5.386 -8.657 12.278 1.00 78.81 256 TRP A CA 1
ATOM 2042 C C . TRP A 1 256 ? -6.394 -8.895 11.147 1.00 78.81 256 TRP A C 1
ATOM 2044 O O . TRP A 1 256 ? -5.985 -9.481 10.144 1.00 78.81 256 TRP A O 1
ATOM 2054 N N . ARG A 1 257 ? -7.676 -8.491 11.233 1.00 83.31 257 ARG A N 1
ATOM 2055 C CA . ARG A 1 257 ? -8.682 -8.938 10.232 1.00 83.31 257 ARG A CA 1
ATOM 2056 C C . ARG A 1 257 ? -8.387 -8.427 8.833 1.00 83.31 257 ARG A C 1
ATOM 2058 O O . ARG A 1 257 ? -8.522 -9.180 7.868 1.00 83.31 257 ARG A O 1
ATOM 2065 N N . THR A 1 258 ? -7.967 -7.168 8.720 1.00 86.25 258 THR A N 1
ATOM 2066 C CA . THR A 1 258 ? -7.614 -6.578 7.428 1.00 86.25 258 THR A CA 1
ATOM 2067 C C . THR A 1 258 ? -6.451 -7.339 6.801 1.00 86.25 258 THR A C 1
ATOM 2069 O O . THR A 1 258 ? -6.544 -7.747 5.646 1.00 86.25 258 THR A O 1
ATOM 2072 N N . ALA A 1 259 ? -5.395 -7.620 7.571 1.00 83.31 259 ALA A N 1
ATOM 2073 C CA . ALA A 1 259 ? -4.249 -8.385 7.085 1.00 83.31 259 ALA A CA 1
ATOM 2074 C C . ALA A 1 259 ? -4.642 -9.822 6.700 1.00 83.31 259 ALA A C 1
ATOM 2076 O O . ALA A 1 259 ? -4.266 -10.291 5.629 1.00 83.31 259 ALA A O 1
ATOM 2077 N N . ALA A 1 260 ? -5.464 -10.490 7.512 1.00 81.00 260 ALA A N 1
ATOM 2078 C CA . ALA A 1 260 ? -5.986 -11.825 7.221 1.00 81.00 260 ALA A CA 1
ATOM 2079 C C . ALA A 1 260 ? -6.690 -11.885 5.864 1.00 81.00 260 ALA A C 1
ATOM 2081 O O . ALA A 1 260 ? -6.412 -12.757 5.044 1.00 81.00 260 ALA A O 1
ATOM 2082 N N . LYS A 1 261 ? -7.566 -10.909 5.613 1.00 86.62 261 LYS A N 1
ATOM 2083 C CA . LYS A 1 261 ? -8.319 -10.783 4.367 1.00 86.62 261 LYS A CA 1
ATOM 2084 C C . LYS A 1 261 ? -7.412 -10.447 3.182 1.00 86.62 261 LYS A C 1
ATOM 2086 O O . LYS A 1 261 ? -7.519 -11.083 2.141 1.00 86.62 261 LYS A O 1
ATOM 2091 N N . VAL A 1 262 ? -6.544 -9.445 3.326 1.00 86.44 262 VAL A N 1
ATOM 2092 C CA . VAL A 1 262 ? -5.710 -8.911 2.235 1.00 86.44 262 VAL A CA 1
ATOM 2093 C C . VAL A 1 262 ? -4.634 -9.905 1.795 1.00 86.44 262 VAL A C 1
ATOM 2095 O O . VAL A 1 262 ? -4.382 -10.034 0.601 1.00 86.44 262 VAL A O 1
ATOM 2098 N N . PHE A 1 263 ? -4.029 -10.630 2.738 1.00 83.56 263 PHE A N 1
ATOM 2099 C CA . PHE A 1 263 ? -3.002 -11.641 2.461 1.00 83.56 263 PHE A CA 1
ATOM 2100 C C . PHE A 1 263 ? -3.569 -13.062 2.325 1.00 83.56 263 PHE A C 1
ATOM 2102 O O . PHE A 1 263 ? -2.801 -14.001 2.130 1.00 83.56 263 PHE A O 1
ATOM 2109 N N . ASN A 1 264 ? -4.894 -13.227 2.423 1.00 82.06 264 ASN A N 1
ATOM 2110 C CA . ASN A 1 264 ? -5.584 -14.518 2.358 1.00 82.06 264 ASN A CA 1
ATOM 2111 C C . ASN A 1 264 ? -4.977 -15.566 3.314 1.00 82.06 264 ASN A C 1
ATOM 2113 O O . ASN A 1 264 ? -4.585 -16.663 2.909 1.00 82.06 264 ASN A O 1
ATOM 2117 N N . LEU A 1 265 ? -4.856 -15.189 4.587 1.00 78.88 265 LEU A N 1
ATOM 2118 C CA . LEU A 1 265 ? -4.280 -16.025 5.637 1.00 78.88 265 LEU A CA 1
ATOM 2119 C C . LEU A 1 265 ? -5.347 -16.932 6.249 1.00 78.88 265 LEU A C 1
ATOM 2121 O O . LEU A 1 265 ? -6.461 -16.487 6.523 1.00 78.88 265 LEU A O 1
ATOM 2125 N N . ASP A 1 266 ? -4.971 -18.174 6.530 1.00 73.94 266 ASP A N 1
ATOM 2126 C CA . ASP A 1 266 ? -5.787 -19.116 7.296 1.00 73.94 266 ASP A CA 1
ATOM 2127 C C . ASP A 1 266 ? -5.480 -18.914 8.793 1.00 73.94 266 ASP A C 1
ATOM 2129 O O . ASP A 1 266 ? -4.415 -19.325 9.268 1.00 73.94 266 ASP A O 1
ATOM 2133 N N . LEU A 1 267 ? -6.339 -18.165 9.502 1.00 61.00 267 LEU A N 1
ATOM 2134 C CA . LEU A 1 267 ? -6.173 -17.780 10.917 1.00 61.00 267 LEU A CA 1
ATOM 2135 C C . LEU A 1 267 ? -7.179 -18.479 11.836 1.00 61.00 267 LEU A C 1
ATOM 2137 O O . LEU A 1 267 ? -8.381 -18.507 11.486 1.00 61.00 267 LEU A O 1
#

Solvent-accessible surface area (backbone atoms only — not comparable to full-atom values): 15163 Å² total; per-residue (Å²): 132,84,87,75,83,80,77,85,74,84,64,65,89,79,70,72,84,74,78,86,71,95,63,80,92,82,75,96,68,90,75,87,71,85,59,47,40,45,47,30,60,102,86,54,85,43,67,38,54,38,73,61,85,78,47,90,70,72,54,83,71,39,71,51,68,58,73,71,52,81,86,46,23,66,58,45,42,52,50,50,38,53,47,51,50,46,36,38,77,75,67,66,47,52,43,45,19,69,36,59,64,67,68,42,42,88,66,85,52,37,66,59,39,34,62,57,42,39,70,47,52,54,51,36,48,74,71,67,25,26,38,33,34,54,20,28,74,66,95,61,59,86,48,63,75,62,10,41,35,62,46,47,44,49,44,41,69,75,37,62,87,34,42,35,29,40,35,22,48,11,49,63,38,63,73,38,26,51,39,39,51,53,41,37,71,75,26,87,34,39,30,37,33,53,20,70,45,39,33,66,56,51,37,54,45,37,77,71,66,36,30,70,35,28,27,34,31,53,58,52,50,98,73,52,91,87,64,93,55,81,63,60,47,55,55,49,51,54,50,35,45,61,69,29,65,58,49,75,69,42,41,48,19,20,40,37,50,25,47,32,62,60,47,68,53,94,128

Nearest PDB structures (foldseek):
  4hk7-assembly1_C  TM=6.413E-01  e=6.890E-04  Cordyceps militaris
  1r9y-assembly1_A  TM=5.956E-01  e=6.450E-02  Escherichia coli
  3g77-assembly1_A  TM=5.952E-01  e=8.373E-02  Escherichia coli K-12
  1r9x-assembly1_A-5  TM=5.454E-01  e=1.087E-01  Escherichia coli
  1r9z-assembly1_A  TM=5.363E-01  e=1.145E-01  Escherichia coli

Foldseek 3Di:
DDDDDDDDPPPPPPPPPDDPPPDDDDDPDPDDDDFAWQFFDDPDGQGQDALVVPPPDDDVLVVLPDQDDPVCLVVQLVVLLVSVCCCCVVVVHLAYDPDALSNRDPDLDLQVSLVSCVSVLVSCVVSLHAYEYQQADDPRHDRPSVNQCQSVLNNLVVCLSHQYEHECCHLADPVSNVSLLVSCLNHVSYAYENENYALVSVLVSCVRNNLLRYTYTQSDDPPPPPDDDPVCRNVVSVVSCVSNVDDPVSCCSHNPPSVCVNSVDDD

Organism: NCBI:txid119219

Secondary structure (DSSP, 8-state):
---------SS-TTTTT----SS------------BEEES-TT--EEE--SGGG--SS-HHHHTT-PPPTTTHHHHHHHHHHHHHHHHHTT----EEEE-GGGT----SHHHHHHHHHHHHHHHHHTT--EEEE-S--SSSS-HHHHSGGGHHHHHHH-TTS-EEEEGGGGG-HHHHHHHHHHHHH-TTEEEE-TT--HHHHHHHHHHH-GGGEE-B--B-TT-TT---THHHHHHHHHHHHHTT--HHHHHIIIIIHHHHHTT---

Radius of gyration: 18.56 Å; Cα contacts (8 Å, |Δi|>4): 409; chains: 1; bounding box: 45×43×50 Å

Mean predicted aligned error: 11.81 Å

pLDDT: mean 70.85, std 27.68, range [18.95, 98.31]